Protein 5FB0 (pdb70)

Organism: Homo sapiens (NCBI:txid9606)

InterPro domains:
  IPR000770 SAND domain [PF01342] (599-675)
  IPR000770 SAND domain [PS50864] (595-676)
  IPR000770 SAND domain [SM00258] (603-676)
  IPR004865 HSR domain [PF03172] (51-147)
  IPR004865 HSR domain [PS51414] (33-149)
  IPR009071 High mobility group box domain [PF00505] (769-837)
  IPR009071 High mobility group box domain [PF09011] (698-752)
  IPR009071 High mobility group box domain [PS50118] (676-753)
  IPR009071 High mobility group box domain [PS50118] (769-837)
  IPR009071 High mobility group box domain [SM00398] (682-754)
  IPR009071 High mobility group box domain [SM00398] (768-838)
  IPR010919 SAND-like domain superfamily [G3DSA:3.10.390.10] (594-688)
  IPR010919 SAND-like domain superfamily [SSF63763] (596-684)
  IPR036910 High mobility group box domain superfamily [G3DSA:1.10.30.10] (694-755)
  IPR036910 High mobility group box domain superfamily [G3DSA:1.10.30.10] (756-851)
  IPR036910 High mobility group box domain superfamily [SSF47095] (698-755)
  IPR036910 High mobility group box domain superfamily [SSF47095] (752-838)
  IPR043563 Nuclear body protein Sp110/Sp140/Sp140L-like [PTHR46386] (42-872)

GO terms:
  GO:0005634 nucleus (C, IDA)
  GO:0016605 PML body (C, IDA)
  GO:0005737 cytoplasm (C, IDA)
  GO:0030870 Mre11 complex (C, IDA)
  GO:0045765 regulation of angiogenesis (P, IMP)
  GO:0010596 negative regulation of endothelial cell migration (P, IMP)
  GO:1902041 regulation of extrinsic apoptotic signaling pathway via death domain receptors (P, IMP)
  GO:1902044 regulation of Fas signaling pathway (P, IMP)
  GO:0046826 negative regulation of protein export from nucleus (P, IMP)
  GO:0000723 telomere maintenance (P, IMP)
  GO:0005515 protein binding (F, IPI)
  GO:0005654 nucleoplasm (C, TAS)
  GO:0034340 response to type I interferon (P, IDA)
  GO:0034341 response to type II interferon (P, IDA)
  GO:0000981 DNA-binding transcription factor activity, RNA polymerase II-specific (F, IDA)
  GO:0003714 transcription corepressor activity (F, IDA)
  GO:0045185 maintenance of protein location (P, IDA)
  GO:0030330 DNA damage response, signal transduction by p53 class mediator (P, IDA)
  GO:0000122 negative regulation of transcription by RNA polymerase II (P, IDA)
  GO:0060333 type II interferon-mediated signaling pathway (P, IC)

Solvent-accessible surface area: 20967 Å² total

B-factor: mean 59.03, std 22.71, range [15.63, 148.65]

Secondary structure (DSSP, 8-state):
--S-TTS-SS-TTT---EEEEE-SSSS-EEETTTSSSPP-TT-SS---HHHHHHHHHTT--B-HHHHHTSB--HHHHHHHHHHHHHHHTSGGGGGGTS------SS---HHHHHHHHHTT--SBHHHHHHHHHHHHHHHHHH---HHHHHHHHHHHHHHHHHHHHHTTB---/--S-TTS-SS-TTT---EEEEE-SSSS-EEETTTSSSPP-TT-SS---HHHHHHHHHHH---B-HHHHHHSB--HHHHHHHHHHHHHHHTSGGGGGGTS----SS---HHHHHHHHHTT--SBHHHHHHHHHHHHHHHHHH---HHHHHHHHHHHHHHHHHHHHHHTB--/---EE-TT-/---EE-TT-

CATH classification: 3.30.40.10 (+1 more: 1.20.920.10)

Nearest PDB structures (foldseek):
  5fb0-assembly1_A  TM=1.006E+00  e=6.518E-34  Homo sapiens
  5fb0-assembly2_C  TM=9.989E-01  e=4.529E-31  Homo sapiens
  5fb1-assembly1_A  TM=9.572E-01  e=2.195E-28  Homo sapiens
  5pwd-assembly2_B  TM=9.747E-01  e=1.412E-27  Homo sapiens
  5h1v-assembly2_B  TM=8.099E-01  e=4.331E-12  Homo sapiens

Foldseek 3Di:
DDPQPQADQAAQQPRHHDDWDAADPHRHTHDQVLAPPRDPNPDPRHHGLVVVLVVDVVPDQDAPVVQQPAFCDVVVLSLLSVLLSQLSNDPLLVQFADFDDDDDPDGAGSVVLSVCSNVPVGGGNNVSVVRVVVNLVVCVVPDDDDPVVVSSVVSVVSSVVSVCVSSNHDDD/DADDDDPVD/DDPQPQADQAAQQPRHHDDWDAADPHRHIHDQVLAPPRFPPPDPRGHGLVVVLVVCVVVDQADAPVVQQPAFCDPVLLSLLSVLLSQLSNDPLLVVQADFDPDPDEAGSVVLSVCSNVVVGGTNNVSVVRVVVNLVVCVVPDDDPPVVVSSVVSVVSSVVSVCVSSVHHD/DADDDDPVD

Sequence (360 aa):
SDPCPENSNICEVCNKWGRLFCCDTCPRSFHEHCHIPSVEANKNPWSCIFCRIKTIQERSGHQESEVLMRQMQPEEQLKCEFLLLKVYCDSKSSFFASEPYYGPQKPMWLNKVKTSLNEQMYTRVEGFVQDMRLIFHNHKEFYREDKFTRLGIQVQDIFEKNFRNIFAIQETARKQTARKSSDPCPENSNICEVCNKWGRLFCCDTCPRSFHEHCHIPSVEANKNPWSCIFCRIKTIQERSSGHQESEVLMRQMQPEEQLKCEFLLLKVYCDSKSSFFASEPGPQKPMWLNKVKTSLNEQMYTRVEGFVQDMRLIFHNHKEFYREDKFTRLGIQVQDIFEKNFRNIFAIQEARKQTARKS

Radius of gyration: 24.38 Å; Cα contacts (8 Å, |Δi|>4): 513; chains: 4; bounding box: 44×79×63 Å

Structure (mmCIF, N/CA/C/O backbone):
data_5FB0
#
_entry.id   5FB0
#
_cell.length_a   83.830
_cell.length_b   99.160
_cell.length_c   53.716
_cell.angle_alpha   90.000
_cell.angle_beta   93.170
_cell.angle_gamma   90.000
#
_symmetry.space_group_name_H-M   'C 1 2 1'
#
loop_
_entity.id
_entity.type
_entity.pdbx_description
1 polymer 'Nuclear autoantigen Sp-100'
2 polymer 'Peptide from Histone H3'
3 non-polymer 'ZINC ION'
4 water water
#
loop_
_atom_site.group_PDB
_atom_site.id
_atom_site.type_symbol
_atom_site.label_atom_id
_atom_site.label_alt_id
_atom_site.label_comp_id
_atom_site.label_asym_id
_atom_site.label_entity_id
_atom_site.label_seq_id
_atom_site.pdbx_PDB_ins_code
_atom_site.Cartn_x
_atom_site.Cartn_y
_atom_site.Cartn_z
_atom_site.occupancy
_atom_site.B_iso_or_equiv
_atom_site.auth_seq_id
_atom_site.auth_comp_id
_atom_site.auth_asym_id
_atom_site.auth_atom_id
_atom_site.pdbx_PDB_model_num
ATOM 1 N N . SER A 1 1 ? 25.366 -15.438 -17.689 1.00 65.50 695 SER A N 1
ATOM 2 C CA . SER A 1 1 ? 24.232 -14.541 -17.890 1.00 68.91 695 SER A CA 1
ATOM 3 C C . SER A 1 1 ? 23.727 -13.994 -16.560 1.00 65.46 695 SER A C 1
ATOM 4 O O . SER A 1 1 ? 23.927 -14.611 -15.516 1.00 69.98 695 SER A O 1
ATOM 7 N N . ASP A 1 2 ? 23.072 -12.833 -16.610 1.00 64.46 696 ASP A N 1
ATOM 8 C CA . ASP A 1 2 ? 22.559 -12.154 -15.424 1.00 62.47 696 ASP A CA 1
ATOM 9 C C . ASP A 1 2 ? 21.556 -13.046 -14.702 1.00 59.64 696 ASP A C 1
ATOM 10 O O . ASP A 1 2 ? 20.461 -13.294 -15.221 1.00 65.10 696 ASP A O 1
ATOM 15 N N . PRO A 1 3 ? 21.897 -13.552 -13.512 1.00 49.39 697 PRO A N 1
ATOM 16 C CA . PRO A 1 3 ? 20.926 -14.369 -12.764 1.00 52.19 697 PRO A CA 1
ATOM 17 C C . PRO A 1 3 ? 19.628 -13.638 -12.463 1.00 59.61 697 PRO A C 1
ATOM 18 O O . PRO A 1 3 ? 18.560 -14.263 -12.436 1.00 63.90 697 PRO A O 1
ATOM 22 N N . CYS A 1 4 ? 19.692 -12.333 -12.203 1.00 61.86 698 CYS A N 1
ATOM 23 C CA . CYS A 1 4 ? 18.534 -11.551 -11.771 1.00 61.40 698 CYS A CA 1
ATOM 24 C C . CYS A 1 4 ? 18.413 -10.311 -12.642 1.00 52.88 698 CYS A C 1
ATOM 25 O O . CYS A 1 4 ? 18.838 -9.217 -12.249 1.00 48.30 698 CYS A O 1
ATOM 28 N N . PRO A 1 5 ? 17.823 -10.440 -13.830 1.00 53.41 699 PRO A N 1
ATOM 29 C CA . PRO A 1 5 ? 17.827 -9.308 -14.768 1.00 50.28 699 PRO A CA 1
ATOM 30 C C . PRO A 1 5 ? 16.903 -8.176 -14.353 1.00 45.32 699 PRO A C 1
ATOM 31 O O . PRO A 1 5 ? 17.136 -7.033 -14.765 1.00 49.69 699 PRO A O 1
ATOM 35 N N . GLU A 1 6 ? 15.880 -8.448 -13.543 1.00 36.61 700 GLU A N 1
ATOM 36 C CA . GLU A 1 6 ? 14.974 -7.422 -13.046 1.00 35.81 700 GLU A CA 1
ATOM 37 C C . GLU A 1 6 ? 15.389 -6.868 -11.683 1.00 36.18 700 GLU A C 1
ATOM 38 O O . GLU A 1 6 ? 14.535 -6.367 -10.941 1.00 30.59 700 GLU A O 1
ATOM 44 N N . ASN A 1 7 ? 16.669 -6.965 -11.327 1.00 33.64 701 ASN A N 1
ATOM 45 C CA . ASN A 1 7 ? 17.156 -6.491 -10.040 1.00 27.91 701 ASN A CA 1
ATOM 46 C C . ASN A 1 7 ? 18.362 -5.582 -10.240 1.00 34.28 701 ASN A C 1
ATOM 47 O O . ASN A 1 7 ? 19.049 -5.636 -11.264 1.00 30.36 701 ASN A O 1
ATOM 52 N N . SER A 1 8 ? 18.613 -4.751 -9.231 1.00 35.23 702 SER A N 1
ATOM 53 C CA . SER A 1 8 ? 19.588 -3.675 -9.349 1.00 35.36 702 SER A CA 1
ATOM 54 C C . SER A 1 8 ? 21.000 -4.212 -9.557 1.00 35.20 702 SER A C 1
ATOM 55 O O . SER A 1 8 ? 21.357 -5.298 -9.091 1.00 35.87 702 SER A O 1
ATOM 58 N N . ASN A 1 9 ? 21.809 -3.425 -10.261 1.00 32.60 703 ASN A N 1
ATOM 59 C CA . ASN A 1 9 ? 23.228 -3.695 -10.439 1.00 33.37 703 ASN A CA 1
ATOM 60 C C . ASN A 1 9 ? 24.105 -3.048 -9.375 1.00 37.90 703 ASN A C 1
ATOM 61 O O . ASN A 1 9 ? 25.326 -3.230 -9.412 1.00 44.59 703 ASN A O 1
ATOM 66 N N . ILE A 1 10 ? 23.526 -2.289 -8.439 1.00 38.59 704 ILE A N 1
ATOM 67 C CA . ILE A 1 10 ? 24.277 -1.677 -7.349 1.00 38.20 704 ILE A CA 1
ATOM 68 C C . ILE A 1 10 ? 23.476 -1.817 -6.063 1.00 35.18 704 ILE A C 1
ATOM 69 O O . ILE A 1 10 ? 22.253 -1.976 -6.077 1.00 36.82 704 ILE A O 1
ATOM 74 N N . CYS A 1 11 ? 24.186 -1.755 -4.939 1.00 33.18 705 CYS A N 1
ATOM 75 C CA . CYS A 1 11 ? 23.553 -1.898 -3.636 1.00 27.36 705 CYS A CA 1
ATOM 76 C C . CYS A 1 11 ? 22.638 -0.713 -3.340 1.00 29.31 705 CYS A C 1
ATOM 77 O O . CYS A 1 11 ? 22.904 0.426 -3.735 1.00 28.03 705 CYS A O 1
ATOM 80 N N . GLU A 1 12 ? 21.579 -0.983 -2.574 1.00 27.00 706 GLU A N 1
ATOM 81 C CA . GLU A 1 12 ? 20.661 0.070 -2.154 1.00 30.14 706 GLU A CA 1
ATOM 82 C C . GLU A 1 12 ? 21.238 0.959 -1.065 1.00 36.91 706 GLU A C 1
ATOM 83 O O . GLU A 1 12 ? 20.761 2.084 -0.887 1.00 45.25 706 GLU A O 1
ATOM 89 N N . VAL A 1 13 ? 22.246 0.488 -0.335 1.00 35.14 707 VAL A N 1
ATOM 90 C CA . VAL A 1 13 ? 22.772 1.234 0.801 1.00 39.93 707 VAL A CA 1
ATOM 91 C C . VAL A 1 13 ? 23.940 2.109 0.362 1.00 40.18 707 VAL A C 1
ATOM 92 O O . VAL A 1 13 ? 23.845 3.342 0.383 1.00 47.32 707 VAL A O 1
ATOM 96 N N . CYS A 1 14 ? 25.043 1.481 -0.049 1.00 33.00 708 CYS A N 1
ATOM 97 C CA . CYS A 1 14 ? 26.262 2.205 -0.394 1.00 36.22 708 CYS A CA 1
ATOM 98 C C . CYS A 1 14 ? 26.337 2.635 -1.855 1.00 37.28 708 CYS A C 1
ATOM 99 O O . CYS A 1 14 ? 27.262 3.373 -2.213 1.00 41.25 708 CYS A O 1
ATOM 102 N N . ASN A 1 15 ? 25.396 2.201 -2.697 1.00 36.72 709 ASN A N 1
ATOM 103 C CA . ASN A 1 15 ? 25.378 2.541 -4.125 1.00 43.32 709 ASN A CA 1
ATOM 104 C C . ASN A 1 15 ? 26.681 2.142 -4.826 1.00 42.27 709 ASN A C 1
ATOM 105 O O . ASN A 1 15 ? 27.313 2.939 -5.523 1.00 35.86 709 ASN A O 1
ATOM 110 N N . LYS A 1 16 ? 27.057 0.873 -4.673 1.00 46.74 710 LYS A N 1
ATOM 111 C CA . LYS A 1 16 ? 28.261 0.337 -5.293 1.00 42.04 710 LYS A CA 1
ATOM 112 C C . LYS A 1 16 ? 27.968 -1.041 -5.868 1.00 35.27 710 LYS A C 1
ATOM 113 O O . LYS A 1 16 ? 26.983 -1.693 -5.515 1.00 30.73 710 LYS A O 1
ATOM 119 N N . TRP A 1 17 ? 28.837 -1.466 -6.780 1.00 40.49 711 TRP A N 1
ATOM 120 C CA . TRP A 1 17 ? 28.729 -2.760 -7.439 1.00 47.20 711 TRP A CA 1
ATOM 121 C C . TRP A 1 17 ? 29.281 -3.862 -6.534 1.00 49.51 711 TRP A C 1
ATOM 122 O O . TRP A 1 17 ? 29.613 -3.642 -5.366 1.00 59.41 711 TRP A O 1
ATOM 133 N N . GLY A 1 18 ? 29.387 -5.078 -7.070 1.00 48.57 712 GLY A N 1
ATOM 134 C CA . GLY A 1 18 ? 30.035 -6.179 -6.392 1.00 46.22 712 GLY A CA 1
ATOM 135 C C . GLY A 1 18 ? 29.130 -7.391 -6.339 1.00 39.59 712 GLY A C 1
ATOM 136 O O . GLY A 1 18 ? 28.213 -7.543 -7.152 1.00 41.94 712 GLY A O 1
ATOM 137 N N . ARG A 1 19 ? 29.393 -8.267 -5.372 1.00 34.34 713 ARG A N 1
ATOM 138 C CA . ARG A 1 19 ? 28.548 -9.440 -5.163 1.00 37.26 713 ARG A CA 1
ATOM 139 C C . ARG A 1 19 ? 27.246 -9.019 -4.498 1.00 37.13 713 ARG A C 1
ATOM 140 O O . ARG A 1 19 ? 27.223 -8.688 -3.308 1.00 41.42 713 ARG A O 1
ATOM 148 N N . LEU A 1 20 ? 26.159 -9.032 -5.261 1.00 38.89 714 LEU A N 1
ATOM 149 C CA . LEU A 1 20 ? 24.884 -8.493 -4.817 1.00 36.19 714 LEU A CA 1
ATOM 150 C C . LEU A 1 20 ? 23.880 -9.611 -4.574 1.00 32.95 714 LEU A C 1
ATOM 151 O O . LEU A 1 20 ? 23.877 -10.624 -5.276 1.00 33.34 714 LEU A O 1
ATOM 156 N N . PHE A 1 21 ? 23.054 -9.423 -3.556 1.00 31.88 715 PHE A N 1
ATOM 157 C CA . PHE A 1 21 ? 21.941 -10.300 -3.241 1.00 36.27 715 PHE A CA 1
ATOM 158 C C . PHE A 1 21 ? 20.665 -9.624 -3.717 1.00 42.09 715 PHE A C 1
ATOM 159 O O . PHE A 1 21 ? 20.468 -8.426 -3.490 1.00 49.66 715 PHE A O 1
ATOM 167 N N . CYS A 1 22 ? 19.801 -10.386 -4.377 1.00 38.69 716 CYS A N 1
ATOM 168 C CA . CYS A 1 22 ? 18.659 -9.823 -5.079 1.00 37.10 716 CYS A CA 1
ATOM 169 C C . CYS A 1 22 ? 17.369 -10.230 -4.388 1.00 39.94 716 CYS A C 1
ATOM 170 O O . CYS A 1 22 ? 17.167 -11.409 -4.084 1.00 48.25 716 CYS A O 1
ATOM 173 N N . CYS A 1 23 ? 16.495 -9.258 -4.166 1.00 39.88 717 CYS A N 1
ATOM 174 C CA . CYS A 1 23 ? 15.217 -9.530 -3.538 1.00 42.54 717 CYS A CA 1
ATOM 175 C C . CYS A 1 23 ? 14.278 -10.181 -4.543 1.00 46.92 717 CYS A C 1
ATOM 176 O O . CYS A 1 23 ? 14.413 -10.008 -5.757 1.00 46.52 717 CYS A O 1
ATOM 179 N N . ASP A 1 24 ? 13.312 -10.934 -4.024 1.00 49.35 718 ASP A N 1
ATOM 180 C CA . ASP A 1 24 ? 12.439 -11.762 -4.844 1.00 44.86 718 ASP A CA 1
ATOM 181 C C . ASP A 1 24 ? 11.022 -11.213 -4.880 1.00 44.60 718 ASP A C 1
ATOM 182 O O . ASP A 1 24 ? 10.129 -11.846 -5.453 1.00 52.70 718 ASP A O 1
ATOM 187 N N . THR A 1 25 ? 10.806 -10.039 -4.285 1.00 41.77 719 THR A N 1
ATOM 188 C CA . THR A 1 25 ? 9.537 -9.331 -4.344 1.00 42.94 719 THR A CA 1
ATOM 189 C C . THR A 1 25 ? 9.682 -7.879 -4.780 1.00 40.67 719 THR A C 1
ATOM 190 O O . THR A 1 25 ? 8.662 -7.213 -4.988 1.00 46.42 719 THR A O 1
ATOM 194 N N . CYS A 1 26 ? 10.902 -7.373 -4.922 1.00 30.12 720 CYS A N 1
ATOM 195 C CA . CYS A 1 26 ? 11.162 -6.013 -5.367 1.00 30.61 720 CYS A CA 1
ATOM 196 C C . CYS A 1 26 ? 12.520 -6.004 -6.050 1.00 27.80 720 CYS A C 1
ATOM 197 O O . CYS A 1 26 ? 13.311 -6.937 -5.872 1.00 24.27 720 CYS A O 1
ATOM 200 N N . PRO A 1 27 ? 12.825 -4.970 -6.841 1.00 36.86 721 PRO A N 1
ATOM 201 C CA . PRO A 1 27 ? 14.045 -5.025 -7.661 1.00 40.58 721 PRO A CA 1
ATOM 202 C C . PRO A 1 27 ? 15.297 -4.522 -6.956 1.00 41.75 721 PRO A C 1
ATOM 203 O O . PRO A 1 27 ? 16.262 -4.135 -7.623 1.00 40.62 721 PRO A O 1
ATOM 207 N N . ARG A 1 28 ? 15.322 -4.545 -5.627 1.00 39.29 722 ARG A N 1
ATOM 208 C CA . ARG A 1 28 ? 16.488 -4.040 -4.919 1.00 40.39 722 ARG A CA 1
ATOM 209 C C . ARG A 1 28 ? 17.569 -5.113 -4.795 1.00 42.35 722 ARG A C 1
ATOM 210 O O . ARG A 1 28 ? 17.310 -6.316 -4.892 1.00 46.10 722 ARG A O 1
ATOM 218 N N . SER A 1 29 ? 18.801 -4.651 -4.574 1.00 42.00 723 SER A N 1
ATOM 219 C CA . SER A 1 29 ? 19.968 -5.508 -4.417 1.00 41.15 723 SER A CA 1
ATOM 220 C C . SER A 1 29 ? 20.833 -4.965 -3.290 1.00 43.20 723 SER A C 1
ATOM 221 O O . SER A 1 29 ? 20.986 -3.749 -3.151 1.00 45.42 723 SER A O 1
ATOM 224 N N . PHE A 1 30 ? 21.389 -5.868 -2.483 1.00 45.74 724 PHE A N 1
ATOM 225 C CA . PHE A 1 30 ? 22.139 -5.490 -1.293 1.00 40.43 724 PHE A CA 1
ATOM 226 C C . PHE A 1 30 ? 23.410 -6.320 -1.200 1.00 44.65 724 PHE A C 1
ATOM 227 O O . PHE A 1 30 ? 23.378 -7.529 -1.436 1.00 49.13 724 PHE A O 1
ATOM 235 N N . HIS A 1 31 ? 24.518 -5.687 -0.816 1.00 45.06 725 HIS A N 1
ATOM 236 C CA . HIS A 1 31 ? 25.675 -6.466 -0.397 1.00 45.47 725 HIS A CA 1
ATOM 237 C C . HIS A 1 31 ? 25.304 -7.378 0.771 1.00 52.21 725 HIS A C 1
ATOM 238 O O . HIS A 1 31 ? 24.321 -7.154 1.485 1.00 50.35 725 HIS A O 1
ATOM 245 N N . GLU A 1 32 ? 26.115 -8.424 0.958 1.00 55.20 726 GLU A N 1
ATOM 246 C CA . GLU A 1 32 ? 25.808 -9.437 1.965 1.00 58.65 726 GLU A CA 1
ATOM 247 C C . GLU A 1 32 ? 25.698 -8.828 3.358 1.00 65.04 726 GLU A C 1
ATOM 248 O O . GLU A 1 32 ? 24.855 -9.246 4.160 1.00 69.81 726 GLU A O 1
ATOM 254 N N . HIS A 1 33 ? 26.525 -7.826 3.659 1.00 62.04 727 HIS A N 1
ATOM 255 C CA . HIS A 1 33 ? 26.538 -7.208 4.976 1.00 57.48 727 HIS A CA 1
ATOM 256 C C . HIS A 1 33 ? 25.976 -5.792 4.997 1.00 55.78 727 HIS A C 1
ATOM 257 O O . HIS A 1 33 ? 25.803 -5.233 6.085 1.00 54.39 727 HIS A O 1
ATOM 264 N N . CYS A 1 34 ? 25.693 -5.194 3.837 1.00 56.83 728 CYS A N 1
ATOM 265 C CA . CYS A 1 34 ? 25.053 -3.885 3.822 1.00 44.79 728 CYS A CA 1
ATOM 266 C C . CYS A 1 34 ? 23.573 -3.978 4.155 1.00 48.43 728 CYS A C 1
ATOM 267 O O . CYS A 1 34 ? 22.992 -3.000 4.639 1.00 51.14 728 CYS A O 1
ATOM 270 N N . HIS A 1 35 ? 22.959 -5.129 3.909 1.00 45.71 729 HIS A N 1
ATOM 271 C CA . HIS A 1 35 ? 21.585 -5.367 4.312 1.00 40.69 729 HIS A CA 1
ATOM 272 C C . HIS A 1 35 ? 21.522 -5.667 5.805 1.00 43.00 729 HIS A C 1
ATOM 273 O O . HIS A 1 35 ? 22.451 -6.233 6.387 1.00 44.79 729 HIS A O 1
ATOM 280 N N . ILE A 1 36 ? 20.422 -5.256 6.431 1.00 44.61 730 ILE A N 1
ATOM 281 C CA . ILE A 1 36 ? 20.195 -5.537 7.847 1.00 44.80 730 ILE A CA 1
ATOM 282 C C . ILE A 1 36 ? 18.780 -6.081 8.049 1.00 48.41 730 ILE A C 1
ATOM 283 O O . ILE A 1 36 ? 17.803 -5.417 7.701 1.00 50.46 730 ILE A O 1
ATOM 288 N N . PRO A 1 37 ? 18.658 -7.296 8.618 1.00 49.17 731 PRO A N 1
ATOM 289 C CA . PRO A 1 37 ? 19.728 -8.218 9.026 1.00 48.64 731 PRO A CA 1
ATOM 290 C C . PRO A 1 37 ? 20.545 -8.737 7.849 1.00 48.62 731 PRO A C 1
ATOM 291 O O . PRO A 1 37 ? 20.090 -8.620 6.713 1.00 53.50 731 PRO A O 1
ATOM 295 N N . SER A 1 38 ? 21.725 -9.296 8.120 1.00 48.85 732 SER A N 1
ATOM 296 C CA . SER A 1 38 ? 22.541 -9.871 7.059 1.00 52.27 732 SER A CA 1
ATOM 297 C C . SER A 1 38 ? 21.745 -10.913 6.284 1.00 52.09 732 SER A C 1
ATOM 298 O O . SER A 1 38 ? 20.984 -11.694 6.860 1.00 53.56 732 SER A O 1
ATOM 301 N N . VAL A 1 39 ? 21.903 -10.891 4.960 1.00 50.52 733 VAL A N 1
ATOM 302 C CA . VAL A 1 39 ? 21.061 -11.709 4.095 1.00 54.98 733 VAL A CA 1
ATOM 303 C C . VAL A 1 39 ? 21.222 -13.184 4.431 1.00 60.24 733 VAL A C 1
ATOM 304 O O . VAL A 1 39 ? 22.340 -13.712 4.508 1.00 60.74 733 VAL A O 1
ATOM 308 N N . GLU A 1 40 ? 20.092 -13.854 4.631 1.00 62.96 734 GLU A N 1
ATOM 309 C CA . GLU A 1 40 ? 20.005 -15.306 4.757 1.00 65.34 734 GLU A CA 1
ATOM 310 C C . GLU A 1 40 ? 20.178 -15.906 3.365 1.00 61.38 734 GLU A C 1
ATOM 311 O O . GLU A 1 40 ? 19.221 -16.093 2.610 1.00 60.99 734 GLU A O 1
ATOM 317 N N . ALA A 1 41 ? 21.431 -16.231 3.031 1.00 55.27 735 ALA A N 1
ATOM 318 C CA . ALA A 1 41 ? 21.786 -16.552 1.651 1.00 53.88 735 ALA A CA 1
ATOM 319 C C . ALA A 1 41 ? 21.043 -17.758 1.094 1.00 60.79 735 ALA A C 1
ATOM 320 O O . ALA A 1 41 ? 21.043 -17.941 -0.127 1.00 65.25 735 ALA A O 1
ATOM 322 N N . ASN A 1 42 ? 20.394 -18.568 1.933 1.00 61.55 736 ASN A N 1
ATOM 323 C CA . ASN A 1 42 ? 19.790 -19.818 1.482 1.00 71.59 736 ASN A CA 1
ATOM 324 C C . ASN A 1 42 ? 18.279 -19.834 1.693 1.00 73.86 736 ASN A C 1
ATOM 325 O O . ASN A 1 42 ? 17.683 -20.897 1.882 1.00 73.43 736 ASN A O 1
ATOM 330 N N . LYS A 1 43 ? 17.647 -18.665 1.659 1.00 74.68 737 LYS A N 1
ATOM 331 C CA . LYS A 1 43 ? 16.214 -18.534 1.886 1.00 76.71 737 LYS A CA 1
ATOM 332 C C . LYS A 1 43 ? 15.526 -18.210 0.564 1.00 75.66 737 LYS A C 1
ATOM 333 O O . LYS A 1 43 ? 15.876 -17.226 -0.097 1.00 74.23 737 LYS A O 1
ATOM 339 N N . ASN A 1 44 ? 14.563 -19.043 0.178 1.00 76.91 738 ASN A N 1
ATOM 340 C CA . ASN A 1 44 ? 13.849 -18.867 -1.084 1.00 75.08 738 ASN A CA 1
ATOM 341 C C . ASN A 1 44 ? 12.338 -18.994 -0.891 1.00 70.95 738 ASN A C 1
ATOM 342 O O . ASN A 1 44 ? 11.854 -20.033 -0.442 1.00 68.62 738 ASN A O 1
ATOM 347 N N . PRO A 1 45 ? 11.585 -17.934 -1.227 1.00 73.56 739 PRO A N 1
ATOM 348 C CA . PRO A 1 45 ? 12.075 -16.684 -1.819 1.00 73.31 739 PRO A CA 1
ATOM 349 C C . PRO A 1 45 ? 12.478 -15.671 -0.750 1.00 68.53 739 PRO A C 1
ATOM 350 O O . PRO A 1 45 ? 11.801 -15.568 0.272 1.00 70.35 739 PRO A O 1
ATOM 354 N N . TRP A 1 46 ? 13.575 -14.950 -0.972 1.00 59.74 740 TRP A N 1
ATOM 355 C CA . TRP A 1 46 ? 14.073 -13.999 0.011 1.00 54.09 740 TRP A CA 1
ATOM 356 C C . TRP A 1 46 ? 13.501 -12.614 -0.261 1.00 48.54 740 TRP A C 1
ATOM 357 O O . TRP A 1 46 ? 13.609 -12.097 -1.378 1.00 49.40 740 TRP A O 1
ATOM 368 N N . SER A 1 47 ? 12.901 -12.017 0.763 1.00 40.51 741 SER A N 1
ATOM 369 C CA . SER A 1 47 ? 12.369 -10.667 0.687 1.00 43.78 741 SER A CA 1
ATOM 370 C C . SER A 1 47 ? 13.245 -9.736 1.514 1.00 45.03 741 SER A C 1
ATOM 371 O O . SER A 1 47 ? 13.690 -10.095 2.610 1.00 50.20 741 SER A O 1
ATOM 374 N N . CYS A 1 48 ? 13.482 -8.537 0.987 1.00 39.65 742 CYS A N 1
ATOM 375 C CA . CYS A 1 48 ? 14.374 -7.580 1.620 1.00 31.45 742 CYS A CA 1
ATOM 376 C C . CYS A 1 48 ? 13.666 -6.872 2.773 1.00 30.95 742 CYS A C 1
ATOM 377 O O . CYS A 1 48 ? 12.479 -7.084 3.039 1.00 32.90 742 CYS A O 1
ATOM 380 N N . ILE A 1 49 ? 14.404 -5.990 3.452 1.00 36.57 743 ILE A N 1
ATOM 381 C CA . ILE A 1 49 ? 13.873 -5.325 4.636 1.00 42.92 743 ILE A CA 1
ATOM 382 C C . ILE A 1 49 ? 12.758 -4.353 4.279 1.00 46.80 743 ILE A C 1
ATOM 383 O O . ILE A 1 49 ? 11.864 -4.109 5.099 1.00 52.40 743 ILE A O 1
ATOM 388 N N . PHE A 1 50 ? 12.736 -3.849 3.044 1.00 46.23 744 PHE A N 1
ATOM 389 C CA . PHE A 1 50 ? 11.714 -2.880 2.667 1.00 46.14 744 PHE A CA 1
ATOM 390 C C . PHE A 1 50 ? 10.372 -3.569 2.450 1.00 52.18 744 PHE A C 1
ATOM 391 O O . PHE A 1 50 ? 9.321 -3.038 2.838 1.00 54.27 744 PHE A O 1
ATOM 399 N N . CYS A 1 51 ? 10.399 -4.774 1.874 1.00 49.36 745 CYS A N 1
ATOM 400 C CA . CYS A 1 51 ? 9.169 -5.533 1.679 1.00 47.06 745 CYS A CA 1
ATOM 401 C C . CYS A 1 51 ? 8.636 -6.068 3.003 1.00 52.77 745 CYS A C 1
ATOM 402 O O . CYS A 1 51 ? 7.421 -6.056 3.238 1.00 58.25 745 CYS A O 1
ATOM 405 N N . ARG A 1 52 ? 9.526 -6.536 3.884 1.00 51.80 746 ARG A N 1
ATOM 406 C CA . ARG A 1 52 ? 9.078 -7.021 5.186 1.00 56.96 746 ARG A CA 1
ATOM 407 C C . ARG A 1 52 ? 8.507 -5.886 6.026 1.00 63.92 746 ARG A C 1
ATOM 408 O O . ARG A 1 52 ? 7.509 -6.069 6.739 1.00 68.43 746 ARG A O 1
ATOM 416 N N . ILE A 1 53 ? 9.099 -4.693 5.919 1.00 69.36 747 ILE A N 1
ATOM 417 C CA . ILE A 1 53 ? 8.536 -3.534 6.602 1.00 72.18 747 ILE A CA 1
ATOM 418 C C . ILE A 1 53 ? 7.171 -3.186 6.025 1.00 76.06 747 ILE A C 1
ATOM 419 O O . ILE A 1 53 ? 6.252 -2.829 6.766 1.00 77.28 747 ILE A O 1
ATOM 424 N N . LYS A 1 54 ? 7.020 -3.247 4.699 1.00 78.17 748 LYS A N 1
ATOM 425 C CA . LYS A 1 54 ? 5.712 -2.959 4.111 1.00 80.21 748 LYS A CA 1
ATOM 426 C C . LYS A 1 54 ? 4.653 -3.943 4.609 1.00 76.06 748 LYS A C 1
ATOM 427 O O . LYS A 1 54 ? 3.556 -3.536 5.033 1.00 72.22 748 LYS A O 1
ATOM 433 N N . THR A 1 55 ? 4.998 -5.237 4.631 1.00 75.84 749 THR A N 1
ATOM 434 C CA . THR A 1 55 ? 4.089 -6.263 5.136 1.00 80.00 749 THR A CA 1
ATOM 435 C C . THR A 1 55 ? 3.679 -5.979 6.574 1.00 85.67 749 THR A C 1
ATOM 436 O O . THR A 1 55 ? 2.498 -6.078 6.926 1.00 86.72 749 THR A O 1
ATOM 440 N N . ILE A 1 56 ? 4.647 -5.642 7.428 1.00 87.62 750 ILE A N 1
ATOM 441 C CA . ILE A 1 56 ? 4.327 -5.359 8.824 1.00 88.07 750 ILE A CA 1
ATOM 442 C C . ILE A 1 56 ? 3.462 -4.108 8.933 1.00 93.33 750 ILE A C 1
ATOM 443 O O . ILE A 1 56 ? 2.425 -4.102 9.606 1.00 90.88 750 ILE A O 1
ATOM 448 N N . GLN A 1 57 ? 3.879 -3.035 8.257 1.00 107.57 751 GLN A N 1
ATOM 449 C CA . GLN A 1 57 ? 3.238 -1.732 8.393 1.00 117.17 751 GLN A CA 1
ATOM 450 C C . GLN A 1 57 ? 1.765 -1.785 8.021 1.00 125.91 751 GLN A C 1
ATOM 451 O O . GLN A 1 57 ? 0.904 -1.336 8.788 1.00 128.33 751 GLN A O 1
ATOM 457 N N . GLU A 1 58 ? 1.448 -2.327 6.845 1.00 129.69 752 GLU A N 1
ATOM 458 C CA . GLU A 1 58 ? 0.046 -2.332 6.441 1.00 130.17 752 GLU A CA 1
ATOM 459 C C . GLU A 1 58 ? -0.786 -3.398 7.149 1.00 129.02 752 GLU A C 1
ATOM 460 O O . GLU A 1 58 ? -1.966 -3.557 6.818 1.00 131.38 752 GLU A O 1
ATOM 466 N N . ARG A 1 59 ? -0.216 -4.099 8.129 1.00 121.60 753 ARG A N 1
ATOM 467 C CA . ARG A 1 59 ? -0.954 -5.082 8.913 1.00 114.09 753 ARG A CA 1
ATOM 468 C C . ARG A 1 59 ? -0.531 -5.030 10.378 1.00 108.02 753 ARG A C 1
ATOM 469 O O . ARG A 1 59 ? -0.354 -6.066 11.028 1.00 102.93 753 ARG A O 1
ATOM 477 N N . SER A 1 60 ? -0.365 -3.823 10.915 1.00 105.65 754 SER A N 1
ATOM 478 C CA . SER A 1 60 ? -0.075 -3.643 12.338 1.00 99.50 754 SER A CA 1
ATOM 479 C C . SER A 1 60 ? -0.498 -2.253 12.805 1.00 99.36 754 SER A C 1
ATOM 480 O O . SER A 1 60 ? -1.229 -1.548 12.108 1.00 98.42 754 SER A O 1
ATOM 483 N N . GLY A 1 66 ? -1.192 7.707 16.859 1.00 79.25 760 GLY A N 1
ATOM 484 C CA . GLY A 1 66 ? -0.002 8.255 17.476 1.00 82.92 760 GLY A CA 1
ATOM 485 C C . GLY A 1 66 ? 0.375 7.591 18.785 1.00 88.94 760 GLY A C 1
ATOM 486 O O . GLY A 1 66 ? -0.477 7.328 19.636 1.00 91.23 760 GLY A O 1
ATOM 487 N N . HIS A 1 67 ? 1.666 7.331 18.952 1.00 89.53 761 HIS A N 1
ATOM 488 C CA . HIS A 1 67 ? 2.195 6.659 20.127 1.00 87.60 761 HIS A CA 1
ATOM 489 C C . HIS A 1 67 ? 3.024 7.658 20.925 1.00 88.09 761 HIS A C 1
ATOM 490 O O . HIS A 1 67 ? 3.341 8.755 20.454 1.00 90.36 761 HIS A O 1
ATOM 497 N N . GLN A 1 68 ? 3.386 7.272 22.143 1.00 79.91 762 GLN A N 1
ATOM 498 C CA . GLN A 1 68 ? 4.268 8.080 22.973 1.00 69.82 762 GLN A CA 1
ATOM 499 C C . GLN A 1 68 ? 5.665 7.470 22.967 1.00 60.05 762 GLN A C 1
ATOM 500 O O . GLN A 1 68 ? 5.817 6.245 22.994 1.00 61.60 762 GLN A O 1
ATOM 506 N N . GLU A 1 69 ? 6.685 8.334 22.932 1.00 52.84 763 GLU A N 1
ATOM 507 C CA . GLU A 1 69 ? 8.065 7.855 22.873 1.00 55.13 763 GLU A CA 1
ATOM 508 C C . GLU A 1 69 ? 8.413 6.957 24.059 1.00 59.98 763 GLU A C 1
ATOM 509 O O . GLU A 1 69 ? 9.150 5.976 23.900 1.00 59.57 763 GLU A O 1
ATOM 515 N N . SER A 1 70 ? 7.912 7.283 25.255 1.00 63.79 764 SER A N 1
ATOM 516 C CA . SER A 1 70 ? 8.171 6.448 26.428 1.00 64.11 764 SER A CA 1
ATOM 517 C C . SER A 1 70 ? 7.682 5.021 26.207 1.00 68.50 764 SER A C 1
ATOM 518 O O . SER A 1 70 ? 8.400 4.052 26.486 1.00 68.80 764 SER A O 1
ATOM 521 N N . GLU A 1 71 ? 6.457 4.876 25.701 1.00 72.07 765 GLU A N 1
ATOM 522 C CA . GLU A 1 71 ? 5.891 3.548 25.499 1.00 72.27 765 GLU A CA 1
ATOM 523 C C . GLU A 1 71 ? 6.658 2.783 24.428 1.00 73.65 765 GLU A C 1
ATOM 524 O O . GLU A 1 71 ? 6.908 1.581 24.576 1.00 77.07 765 GLU A O 1
ATOM 530 N N . VAL A 1 72 ? 7.024 3.461 23.337 1.00 68.73 766 VAL A N 1
ATOM 531 C CA . VAL A 1 72 ? 7.815 2.824 22.285 1.00 62.37 766 VAL A CA 1
ATOM 532 C C . VAL A 1 72 ? 9.138 2.314 22.845 1.00 60.64 766 VAL A C 1
ATOM 533 O O . VAL A 1 72 ? 9.524 1.160 22.624 1.00 57.58 766 VAL A O 1
ATOM 537 N N . LEU A 1 73 ? 9.867 3.182 23.551 1.00 60.08 767 LEU A N 1
ATOM 538 C CA . LEU A 1 73 ? 11.152 2.789 24.120 1.00 59.89 767 LEU A CA 1
ATOM 539 C C . LEU A 1 73 ? 11.006 1.655 25.128 1.00 66.42 767 LEU A C 1
ATOM 540 O O . LEU A 1 73 ? 11.916 0.830 25.267 1.00 71.22 767 LEU A O 1
ATOM 545 N N . MET A 1 74 ? 9.881 1.601 25.845 1.00 67.51 768 MET A N 1
ATOM 546 C CA . MET A 1 74 ? 9.652 0.541 26.821 1.00 72.70 768 MET A CA 1
ATOM 547 C C . MET A 1 74 ? 9.444 -0.835 26.193 1.00 73.99 768 MET A C 1
ATOM 548 O O . MET A 1 74 ? 9.470 -1.832 26.924 1.00 77.41 768 MET A O 1
ATOM 553 N N . ARG A 1 75 ? 9.242 -0.921 24.879 1.00 69.61 769 ARG A N 1
ATOM 554 C CA . ARG A 1 75 ? 8.885 -2.191 24.258 1.00 63.25 769 ARG A CA 1
ATOM 555 C C . ARG A 1 75 ? 10.066 -3.151 24.218 1.00 62.86 769 ARG A C 1
ATOM 556 O O . ARG A 1 75 ? 11.202 -2.758 23.945 1.00 64.18 769 ARG A O 1
ATOM 564 N N . GLN A 1 76 ? 9.781 -4.424 24.476 1.00 62.64 770 GLN A N 1
ATOM 565 C CA . GLN A 1 76 ? 10.787 -5.465 24.347 1.00 63.52 770 GLN A CA 1
ATOM 566 C C . GLN A 1 76 ? 11.073 -5.736 22.872 1.00 65.00 770 GLN A C 1
ATOM 567 O O . GLN A 1 76 ? 10.206 -5.582 22.007 1.00 61.34 770 GLN A O 1
ATOM 573 N N . MET A 1 77 ? 12.310 -6.142 22.587 1.00 64.43 771 MET A N 1
ATOM 574 C CA . MET A 1 77 ? 12.745 -6.364 21.214 1.00 60.45 771 MET A CA 1
ATOM 575 C C . MET A 1 77 ? 12.125 -7.616 20.607 1.00 64.20 771 MET A C 1
ATOM 576 O O . MET A 1 77 ? 12.832 -8.581 20.294 1.00 65.37 771 MET A O 1
ATOM 581 N N . GLN A 1 78 ? 10.806 -7.611 20.445 1.00 71.58 772 GLN A N 1
ATOM 582 C CA . GLN A 1 78 ? 10.118 -8.687 19.757 1.00 76.59 772 GLN A CA 1
ATOM 583 C C . GLN A 1 78 ? 10.336 -8.551 18.251 1.00 73.88 772 GLN A C 1
ATOM 584 O O . GLN A 1 78 ? 10.707 -7.476 17.771 1.00 72.26 772 GLN A O 1
ATOM 590 N N . PRO A 1 79 ? 10.133 -9.636 17.483 1.00 72.63 773 PRO A N 1
ATOM 591 C CA . PRO A 1 79 ? 10.533 -9.622 16.060 1.00 73.34 773 PRO A CA 1
ATOM 592 C C . PRO A 1 79 ? 10.105 -8.387 15.279 1.00 67.93 773 PRO A C 1
ATOM 593 O O . PRO A 1 79 ? 10.868 -7.909 14.428 1.00 68.74 773 PRO A O 1
ATOM 597 N N . GLU A 1 80 ? 8.919 -7.843 15.554 1.00 63.21 774 GLU A N 1
ATOM 598 C CA . GLU A 1 80 ? 8.514 -6.602 14.904 1.00 63.95 774 GLU A CA 1
ATOM 599 C C . GLU A 1 80 ? 9.463 -5.464 15.264 1.00 68.63 774 GLU A C 1
ATOM 600 O O . GLU A 1 80 ? 10.102 -4.874 14.387 1.00 74.75 774 GLU A O 1
ATOM 606 N N . GLU A 1 81 ? 9.551 -5.129 16.556 1.00 60.45 775 GLU A N 1
ATOM 607 C CA . GLU A 1 81 ? 10.470 -4.085 17.008 1.00 55.34 775 GLU A CA 1
ATOM 608 C C . GLU A 1 81 ? 11.903 -4.345 16.554 1.00 49.19 775 GLU A C 1
ATOM 609 O O . GLU A 1 81 ? 12.620 -3.412 16.168 1.00 45.71 775 GLU A O 1
ATOM 615 N N . GLN A 1 82 ? 12.332 -5.608 16.577 1.00 48.88 776 GLN A N 1
ATOM 616 C CA . GLN A 1 82 ? 13.670 -5.939 16.100 1.00 51.11 776 GLN A CA 1
ATOM 617 C C . GLN A 1 82 ? 13.836 -5.531 14.644 1.00 54.51 776 GLN A C 1
ATOM 618 O O . GLN A 1 82 ? 14.833 -4.893 14.273 1.00 56.92 776 GLN A O 1
ATOM 624 N N . LEU A 1 83 ? 12.830 -5.825 13.820 1.00 55.61 777 LEU A N 1
ATOM 625 C CA . LEU A 1 83 ? 12.938 -5.530 12.400 1.00 58.50 777 LEU A CA 1
ATOM 626 C C . LEU A 1 83 ? 12.818 -4.037 12.129 1.00 54.13 777 LEU A C 1
ATOM 627 O O . LEU A 1 83 ? 13.475 -3.520 11.216 1.00 56.92 777 LEU A O 1
ATOM 632 N N . LYS A 1 84 ? 12.015 -3.327 12.924 1.00 47.12 778 LYS A N 1
ATOM 633 C CA . LYS A 1 84 ? 11.917 -1.879 12.777 1.00 48.42 778 LYS A CA 1
ATOM 634 C C . LYS A 1 84 ? 13.241 -1.203 13.107 1.00 49.26 778 LYS A C 1
ATOM 635 O O . LYS A 1 84 ? 13.700 -0.328 12.366 1.00 49.34 778 LYS A O 1
ATOM 641 N N . CYS A 1 85 ? 13.855 -1.571 14.235 1.00 44.01 779 CYS A N 1
ATOM 642 C CA . CYS A 1 85 ? 15.159 -1.008 14.579 1.00 46.51 779 CYS A CA 1
ATOM 643 C C . CYS A 1 85 ? 16.203 -1.326 13.513 1.00 47.50 779 CYS A C 1
ATOM 644 O O . CYS A 1 85 ? 16.976 -0.448 13.109 1.00 48.94 779 CYS A O 1
ATOM 647 N N . GLU A 1 86 ? 16.258 -2.585 13.058 1.00 48.16 780 GLU A N 1
ATOM 648 C CA . GLU A 1 86 ? 17.161 -2.925 11.957 1.00 47.21 780 GLU A CA 1
ATOM 649 C C . GLU A 1 86 ? 16.920 -2.038 10.734 1.00 43.86 780 GLU A C 1
ATOM 650 O O . GLU A 1 86 ? 17.874 -1.589 10.082 1.00 37.26 780 GLU A O 1
ATOM 656 N N . PHE A 1 87 ? 15.655 -1.728 10.441 1.00 43.91 781 PHE A N 1
ATOM 657 C CA . PHE A 1 87 ? 15.357 -0.890 9.284 1.00 41.73 781 PHE A CA 1
ATOM 658 C C . PHE A 1 87 ? 15.765 0.560 9.524 1.00 46.90 781 PHE A C 1
ATOM 659 O O . PHE A 1 87 ? 16.253 1.230 8.610 1.00 48.39 781 PHE A O 1
ATOM 667 N N . LEU A 1 88 ? 15.582 1.054 10.750 1.00 46.22 782 LEU A N 1
ATOM 668 C CA . LEU A 1 88 ? 15.999 2.410 11.096 1.00 40.25 782 LEU A CA 1
ATOM 669 C C . LEU A 1 88 ? 17.510 2.568 10.967 1.00 42.08 782 LEU A C 1
ATOM 670 O O . LEU A 1 88 ? 18.003 3.556 10.397 1.00 43.77 782 LEU A O 1
ATOM 675 N N . LEU A 1 89 ? 18.261 1.578 11.452 1.00 40.77 783 LEU A N 1
ATOM 676 C CA . LEU A 1 89 ? 19.711 1.648 11.348 1.00 39.05 783 LEU A CA 1
ATOM 677 C C . LEU A 1 89 ? 20.154 1.530 9.896 1.00 36.05 783 LEU A C 1
ATOM 678 O O . LEU A 1 89 ? 21.114 2.192 9.482 1.00 33.66 783 LEU A O 1
ATOM 683 N N . LEU A 1 90 ? 19.451 0.715 9.099 1.00 36.63 784 LEU A N 1
ATOM 684 C CA . LEU A 1 90 ? 19.761 0.648 7.674 1.00 32.79 784 LEU A CA 1
ATOM 685 C C . LEU A 1 90 ? 19.490 1.984 6.992 1.00 34.82 784 LEU A C 1
ATOM 686 O O . LEU A 1 90 ? 20.259 2.413 6.122 1.00 28.26 784 LEU A O 1
ATOM 691 N N . LYS A 1 91 ? 18.397 2.655 7.373 1.00 34.18 785 LYS A N 1
ATOM 692 C CA . LYS A 1 91 ? 18.096 3.965 6.807 1.00 31.43 785 LYS A CA 1
ATOM 693 C C . LYS A 1 91 ? 19.184 4.964 7.156 1.00 30.57 785 LYS A C 1
ATOM 694 O O . LYS A 1 91 ? 19.476 5.869 6.365 1.00 33.48 785 LYS A O 1
ATOM 700 N N . VAL A 1 92 ? 19.798 4.815 8.331 1.00 29.44 786 VAL A N 1
ATOM 701 C CA . VAL A 1 92 ? 20.955 5.645 8.648 1.00 29.92 786 VAL A CA 1
ATOM 702 C C . VAL A 1 92 ? 22.125 5.288 7.738 1.00 29.42 786 VAL A C 1
ATOM 703 O O . VAL A 1 92 ? 22.789 6.168 7.178 1.00 27.51 786 VAL A O 1
ATOM 707 N N . TYR A 1 93 ? 22.388 3.987 7.566 1.00 32.28 787 TYR A N 1
ATOM 708 C CA . TYR A 1 93 ? 23.449 3.554 6.658 1.00 30.65 787 TYR A CA 1
ATOM 709 C C . TYR A 1 93 ? 23.244 4.065 5.236 1.00 30.97 787 TYR A C 1
ATOM 710 O O . TYR A 1 93 ? 24.223 4.282 4.512 1.00 25.96 787 TYR A O 1
ATOM 719 N N . CYS A 1 94 ? 21.997 4.295 4.824 1.00 33.75 788 CYS A N 1
ATOM 720 C CA . CYS A 1 94 ? 21.724 4.690 3.446 1.00 32.99 788 CYS A CA 1
ATOM 721 C C . CYS A 1 94 ? 22.092 6.135 3.153 1.00 36.16 788 CYS A C 1
ATOM 722 O O . CYS A 1 94 ? 21.836 6.606 2.041 1.00 36.91 788 CYS A O 1
ATOM 725 N N . ASP A 1 95 ? 22.700 6.836 4.105 1.00 38.25 789 ASP A N 1
ATOM 726 C CA . ASP A 1 95 ? 23.169 8.198 3.908 1.00 35.88 789 ASP A CA 1
ATOM 727 C C . ASP A 1 95 ? 24.692 8.199 3.889 1.00 42.21 789 ASP A C 1
ATOM 728 O O . ASP A 1 95 ? 25.331 7.483 4.669 1.00 49.30 789 ASP A O 1
ATOM 733 N N . SER A 1 96 ? 25.274 8.993 2.987 1.00 38.75 790 SER A N 1
ATOM 734 C CA . SER A 1 96 ? 26.724 8.980 2.838 1.00 39.95 790 SER A CA 1
ATOM 735 C C . SER A 1 96 ? 27.422 9.515 4.079 1.00 43.92 790 SER A C 1
ATOM 736 O O . SER A 1 96 ? 28.469 8.983 4.476 1.00 49.82 790 SER A O 1
ATOM 739 N N . LYS A 1 97 ? 26.823 10.506 4.749 1.00 43.65 791 LYS A N 1
ATOM 740 C CA . LYS A 1 97 ? 27.481 11.118 5.897 1.00 45.84 791 LYS A CA 1
ATOM 741 C C . LYS A 1 97 ? 27.722 10.103 7.003 1.00 47.30 791 LYS A C 1
ATOM 742 O O . LYS A 1 97 ? 28.707 10.220 7.748 1.00 49.71 791 LYS A O 1
ATOM 748 N N . SER A 1 98 ? 26.900 9.053 7.055 1.00 44.30 792 SER A N 1
ATOM 749 C CA . SER A 1 98 ? 27.010 8.063 8.113 1.00 51.84 792 SER A CA 1
ATOM 750 C C . SER A 1 98 ? 28.327 7.314 8.047 1.00 54.41 792 SER A C 1
ATOM 751 O O . SER A 1 98 ? 28.728 6.706 9.047 1.00 58.36 792 SER A O 1
ATOM 754 N N . SER A 1 99 ? 29.020 7.365 6.906 1.00 50.08 793 SER A N 1
ATOM 755 C CA . SER A 1 99 ? 30.306 6.690 6.827 1.00 53.07 793 SER A CA 1
ATOM 756 C C . SER A 1 99 ? 31.294 7.252 7.834 1.00 48.80 793 SER A C 1
ATOM 757 O O . SER A 1 99 ? 32.236 6.551 8.218 1.00 47.58 793 SER A O 1
ATOM 760 N N . PHE A 1 100 ? 31.095 8.499 8.275 1.00 51.96 794 PHE A N 1
ATOM 761 C CA . PHE A 1 100 ? 31.995 9.072 9.271 1.00 51.37 794 PHE A CA 1
ATOM 762 C C . PHE A 1 100 ? 31.873 8.366 10.618 1.00 46.12 794 PHE A C 1
ATOM 763 O O . PHE A 1 100 ? 32.842 8.333 11.386 1.00 46.85 794 PHE A O 1
ATOM 771 N N . PHE A 1 101 ? 30.701 7.808 10.926 1.00 41.68 795 PHE A N 1
ATOM 772 C CA . PHE A 1 101 ? 30.444 7.194 12.224 1.00 39.88 795 PHE A CA 1
ATOM 773 C C . PHE A 1 101 ? 30.400 5.669 12.180 1.00 44.46 795 PHE A C 1
ATOM 774 O O . PHE A 1 101 ? 29.937 5.046 13.142 1.00 46.86 795 PHE A O 1
ATOM 782 N N . ALA A 1 102 ? 30.859 5.049 11.091 1.00 45.19 796 ALA A N 1
ATOM 783 C CA . ALA A 1 102 ? 30.690 3.606 10.933 1.00 46.45 796 ALA A CA 1
ATOM 784 C C . ALA A 1 102 ? 31.780 2.817 11.655 1.00 43.05 796 ALA A C 1
ATOM 785 O O . ALA A 1 102 ? 31.480 1.935 12.467 1.00 39.58 796 ALA A O 1
ATOM 787 N N . SER A 1 103 ? 33.044 3.106 11.361 1.00 49.81 797 SER A N 1
ATOM 788 C CA . SER A 1 103 ? 34.163 2.382 11.942 1.00 58.47 797 SER A CA 1
ATOM 789 C C . SER A 1 103 ? 34.484 2.913 13.339 1.00 69.36 797 SER A C 1
ATOM 790 O O . SER A 1 103 ? 34.024 3.982 13.750 1.00 69.51 797 SER A O 1
ATOM 793 N N . GLU A 1 104 ? 35.286 2.145 14.073 1.00 77.35 798 GLU A N 1
ATOM 794 C CA . GLU A 1 104 ? 35.704 2.564 15.405 1.00 79.89 798 GLU A CA 1
ATOM 795 C C . GLU A 1 104 ? 36.501 3.862 15.306 1.00 79.54 798 GLU A C 1
ATOM 796 O O . GLU A 1 104 ? 37.459 3.938 14.523 1.00 78.03 798 GLU A O 1
ATOM 802 N N . PRO A 1 105 ? 36.135 4.902 16.069 1.00 80.15 799 PRO A N 1
ATOM 803 C CA . PRO A 1 105 ? 36.794 6.211 15.931 1.00 86.33 799 PRO A CA 1
ATOM 804 C C . PRO A 1 105 ? 38.284 6.235 16.247 1.00 97.09 799 PRO A C 1
ATOM 805 O O . PRO A 1 105 ? 38.918 5.198 16.469 1.00 99.95 799 PRO A O 1
ATOM 809 N N . TYR A 1 106 ? 38.840 7.449 16.295 1.00 107.32 800 TYR A N 1
ATOM 810 C CA . TYR A 1 106 ? 40.273 7.662 16.154 1.00 110.98 800 TYR A CA 1
ATOM 811 C C . TYR A 1 106 ? 40.975 8.112 17.428 1.00 110.62 800 TYR A C 1
ATOM 812 O O . TYR A 1 106 ? 42.198 7.970 17.512 1.00 113.99 800 TYR A O 1
ATOM 821 N N . TYR A 1 107 ? 40.252 8.648 18.407 1.00 103.10 801 TYR A N 1
ATOM 822 C CA . TYR A 1 107 ? 40.876 9.049 19.669 1.00 95.09 801 TYR A CA 1
ATOM 823 C C . TYR A 1 107 ? 41.163 7.841 20.557 1.00 93.33 801 TYR A C 1
ATOM 824 O O . TYR A 1 107 ? 40.476 6.822 20.483 1.00 90.39 801 TYR A O 1
ATOM 833 N N . GLY A 1 114 ? 39.610 10.124 24.283 1.00 105.40 808 GLY A N 1
ATOM 834 C CA . GLY A 1 114 ? 38.938 8.948 24.804 1.00 110.40 808 GLY A CA 1
ATOM 835 C C . GLY A 1 114 ? 37.700 9.273 25.618 1.00 117.44 808 GLY A C 1
ATOM 836 O O . GLY A 1 114 ? 37.798 9.869 26.691 1.00 120.36 808 GLY A O 1
ATOM 837 N N . PRO A 1 115 ? 36.535 8.894 25.110 1.00 123.71 809 PRO A N 1
ATOM 838 C CA . PRO A 1 115 ? 35.279 9.134 25.826 1.00 125.76 809 PRO A CA 1
ATOM 839 C C . PRO A 1 115 ? 35.040 8.057 26.880 1.00 127.76 809 PRO A C 1
ATOM 840 O O . PRO A 1 115 ? 35.808 7.108 27.022 1.00 130.69 809 PRO A O 1
ATOM 844 N N . GLN A 1 116 ? 33.946 8.224 27.627 1.00 124.00 810 GLN A N 1
ATOM 845 C CA . GLN A 1 116 ? 33.611 7.255 28.666 1.00 120.39 810 GLN A CA 1
ATOM 846 C C . GLN A 1 116 ? 33.155 5.933 28.061 1.00 111.42 810 GLN A C 1
ATOM 847 O O . GLN A 1 116 ? 33.500 4.859 28.569 1.00 112.62 810 GLN A O 1
ATOM 853 N N . LYS A 1 117 ? 32.389 5.990 26.975 1.00 92.89 811 LYS A N 1
ATOM 854 C CA . LYS A 1 117 ? 31.934 4.787 26.280 1.00 75.89 811 LYS A CA 1
ATOM 855 C C . LYS A 1 117 ? 31.849 5.099 24.795 1.00 70.04 811 LYS A C 1
ATOM 856 O O . LYS A 1 117 ? 30.843 5.653 24.323 1.00 66.65 811 LYS A O 1
ATOM 862 N N . PRO A 1 118 ? 32.888 4.778 24.025 1.00 67.20 812 PRO A N 1
ATOM 863 C CA . PRO A 1 118 ? 32.802 4.941 22.571 1.00 63.49 812 PRO A CA 1
ATOM 864 C C . PRO A 1 118 ? 31.721 4.055 21.969 1.00 60.38 812 PRO A C 1
ATOM 865 O O . PRO A 1 118 ? 31.349 3.014 22.516 1.00 58.07 812 PRO A O 1
ATOM 869 N N . MET A 1 119 ? 31.221 4.483 20.813 1.00 56.15 813 MET A N 1
ATOM 870 C CA . MET A 1 119 ? 30.181 3.748 20.109 1.00 48.94 813 MET A CA 1
ATOM 871 C C . MET A 1 119 ? 30.164 4.201 18.658 1.00 50.33 813 MET A C 1
ATOM 872 O O . MET A 1 119 ? 30.266 5.397 18.374 1.00 50.32 813 MET A O 1
ATOM 877 N N . TRP A 1 120 ? 30.030 3.241 17.749 1.00 54.81 814 TRP A N 1
ATOM 878 C CA . TRP A 1 120 ? 30.017 3.516 16.323 1.00 48.56 814 TRP A CA 1
ATOM 879 C C . TRP A 1 120 ? 28.951 2.650 15.672 1.00 50.09 814 TRP A C 1
ATOM 880 O O . TRP A 1 120 ? 28.347 1.782 16.309 1.00 54.11 814 TRP A O 1
ATOM 891 N N . LEU A 1 121 ? 28.719 2.901 14.385 1.00 52.80 815 LEU A N 1
ATOM 892 C CA . LEU A 1 121 ? 27.574 2.306 13.706 1.00 48.44 815 LEU A CA 1
ATOM 893 C C . LEU A 1 121 ? 27.733 0.795 13.575 1.00 48.16 815 LEU A C 1
ATOM 894 O O . LEU A 1 121 ? 26.795 0.038 13.853 1.00 45.66 815 LEU A O 1
ATOM 899 N N . ASN A 1 122 ? 28.912 0.340 13.139 1.00 49.37 816 ASN A N 1
ATOM 900 C CA . ASN A 1 122 ? 29.148 -1.091 12.976 1.00 45.33 816 ASN A CA 1
ATOM 901 C C . ASN A 1 122 ? 28.955 -1.860 14.279 1.00 51.33 816 ASN A C 1
ATOM 902 O O . ASN A 1 122 ? 28.536 -3.023 14.248 1.00 55.05 816 ASN A O 1
ATOM 907 N N . LYS A 1 123 ? 29.249 -1.245 15.430 1.00 52.10 817 LYS A N 1
ATOM 908 C CA . LYS A 1 123 ? 29.097 -1.972 16.688 1.00 50.07 817 LYS A CA 1
ATOM 909 C C . LYS A 1 123 ? 27.633 -2.106 17.079 1.00 49.08 817 LYS A C 1
ATOM 910 O O . LYS A 1 123 ? 27.240 -3.117 17.672 1.00 55.01 817 LYS A O 1
ATOM 916 N N . VAL A 1 124 ? 26.807 -1.124 16.713 1.00 47.51 818 VAL A N 1
ATOM 917 C CA . VAL A 1 124 ? 25.369 -1.252 16.920 1.00 44.14 818 VAL A CA 1
ATOM 918 C C . VAL A 1 124 ? 24.789 -2.270 15.948 1.00 48.22 818 VAL A C 1
ATOM 919 O O . VAL A 1 124 ? 23.876 -3.030 16.293 1.00 48.35 818 VAL A O 1
ATOM 923 N N . LYS A 1 125 ? 25.307 -2.299 14.718 1.00 48.16 819 LYS A N 1
ATOM 924 C CA . LYS A 1 125 ? 24.959 -3.363 13.783 1.00 50.97 819 LYS A CA 1
ATOM 925 C C . LYS A 1 125 ? 25.272 -4.737 14.367 1.00 59.67 819 LYS A C 1
ATOM 926 O O . LYS A 1 125 ? 24.462 -5.665 14.266 1.00 65.45 819 LYS A O 1
ATOM 932 N N . THR A 1 126 ? 26.456 -4.891 14.966 1.00 60.37 820 THR A N 1
ATOM 933 C CA . THR A 1 126 ? 26.848 -6.184 15.518 1.00 57.47 820 THR A CA 1
ATOM 934 C C . THR A 1 126 ? 25.979 -6.564 16.711 1.00 56.64 820 THR A C 1
ATOM 935 O O . THR A 1 126 ? 25.475 -7.691 16.790 1.00 57.92 820 THR A O 1
ATOM 939 N N . SER A 1 127 ? 25.794 -5.637 17.654 1.00 56.38 821 SER A N 1
ATOM 940 C CA . SER A 1 127 ? 24.990 -5.937 18.835 1.00 54.40 821 SER A CA 1
ATOM 941 C C . SER A 1 127 ? 23.543 -6.237 18.462 1.00 60.27 821 SER A C 1
ATOM 942 O O . SER A 1 127 ? 22.938 -7.175 18.994 1.00 62.06 821 SER A O 1
ATOM 945 N N . LEU A 1 128 ? 22.975 -5.459 17.541 1.00 65.43 822 LEU A N 1
ATOM 946 C CA . LEU A 1 128 ? 21.607 -5.709 17.099 1.00 64.42 822 LEU A CA 1
ATOM 947 C C . LEU A 1 128 ? 21.505 -7.019 16.328 1.00 69.76 822 LEU A C 1
ATOM 948 O O . LEU A 1 128 ? 20.481 -7.706 16.408 1.00 61.34 822 LEU A O 1
ATOM 953 N N . ASN A 1 129 ? 22.556 -7.378 15.587 1.00 88.85 823 ASN A N 1
ATOM 954 C CA . ASN A 1 129 ? 22.562 -8.635 14.846 1.00 93.15 823 ASN A CA 1
ATOM 955 C C . ASN A 1 129 ? 22.527 -9.819 15.801 1.00 91.73 823 ASN A C 1
ATOM 956 O O . ASN A 1 129 ? 21.763 -10.772 15.603 1.00 89.06 823 ASN A O 1
ATOM 961 N N . GLU A 1 130 ? 23.351 -9.774 16.842 1.00 83.00 824 GLU A N 1
ATOM 962 C CA . GLU A 1 130 ? 23.400 -10.798 17.873 1.00 73.64 824 GLU A CA 1
ATOM 963 C C . GLU A 1 130 ? 22.292 -10.640 18.907 1.00 72.80 824 GLU A C 1
ATOM 964 O O . GLU A 1 130 ? 22.322 -11.327 19.935 1.00 72.66 824 GLU A O 1
ATOM 970 N N . GLN A 1 131 ? 21.327 -9.758 18.647 1.00 73.49 825 GLN A N 1
ATOM 971 C CA . GLN A 1 131 ? 20.201 -9.499 19.543 1.00 74.85 825 GLN A CA 1
ATOM 972 C C . GLN A 1 131 ? 20.677 -9.229 20.970 1.00 78.44 825 GLN A C 1
ATOM 973 O O . GLN A 1 131 ? 20.190 -9.817 21.938 1.00 80.33 825 GLN A O 1
ATOM 979 N N . MET A 1 132 ? 21.644 -8.321 21.095 1.00 77.09 826 MET A N 1
ATOM 980 C CA . MET A 1 132 ? 22.148 -7.908 22.399 1.00 71.88 826 MET A CA 1
ATOM 981 C C . MET A 1 132 ? 21.280 -6.850 23.071 1.00 63.37 826 MET A C 1
ATOM 982 O O . MET A 1 132 ? 21.636 -6.382 24.157 1.00 63.43 826 MET A O 1
ATOM 987 N N . TYR A 1 133 ? 20.155 -6.473 22.468 1.00 60.27 827 TYR A N 1
ATOM 988 C CA . TYR A 1 133 ? 19.227 -5.509 23.046 1.00 64.25 827 TYR A CA 1
ATOM 989 C C . TYR A 1 133 ? 17.927 -6.204 23.421 1.00 63.60 827 TYR A C 1
ATOM 990 O O . TYR A 1 133 ? 17.303 -6.858 22.579 1.00 65.15 827 TYR A O 1
ATOM 999 N N . THR A 1 134 ? 17.519 -6.051 24.681 1.00 59.25 828 THR A N 1
ATOM 1000 C CA . THR A 1 134 ? 16.264 -6.627 25.145 1.00 63.15 828 THR A CA 1
ATOM 1001 C C . THR A 1 134 ? 15.080 -5.700 24.914 1.00 63.58 828 THR A C 1
ATOM 1002 O O . THR A 1 134 ? 13.959 -6.179 24.714 1.00 65.38 828 THR A O 1
ATOM 1006 N N . ARG A 1 135 ? 15.298 -4.389 24.929 1.00 61.47 829 ARG A N 1
ATOM 1007 C CA . ARG A 1 135 ? 14.255 -3.427 24.611 1.00 62.37 829 ARG A CA 1
ATOM 1008 C C . ARG A 1 135 ? 14.781 -2.439 23.577 1.00 61.52 829 ARG A C 1
ATOM 1009 O O . ARG A 1 135 ? 15.982 -2.366 23.305 1.00 60.26 829 ARG A O 1
ATOM 1017 N N . VAL A 1 136 ? 13.850 -1.687 22.984 1.00 61.49 830 VAL A N 1
ATOM 1018 C CA . VAL A 1 136 ? 14.204 -0.697 21.970 1.00 59.97 830 VAL A CA 1
ATOM 1019 C C . VAL A 1 136 ? 15.132 0.364 22.549 1.00 60.69 830 VAL A C 1
ATOM 1020 O O . VAL A 1 136 ? 16.014 0.888 21.849 1.00 63.76 830 VAL A O 1
ATOM 1024 N N . GLU A 1 137 ? 14.952 0.694 23.832 1.00 55.90 831 GLU A N 1
ATOM 1025 C CA . GLU A 1 137 ? 15.736 1.747 24.470 1.00 54.69 831 GLU A CA 1
ATOM 1026 C C . GLU A 1 137 ? 17.238 1.491 24.380 1.00 49.26 831 GLU A C 1
ATOM 1027 O O . GLU A 1 137 ? 18.022 2.444 24.362 1.00 52.16 831 GLU A O 1
ATOM 1033 N N . GLY A 1 138 ? 17.666 0.228 24.359 1.00 39.84 832 GLY A N 1
ATOM 1034 C CA . GLY A 1 138 ? 19.089 -0.046 24.220 1.00 41.41 832 GLY A CA 1
ATOM 1035 C C . GLY A 1 138 ? 19.632 0.408 22.880 1.00 46.95 832 GLY A C 1
ATOM 1036 O O . GLY A 1 138 ? 20.690 1.047 22.803 1.00 54.27 832 GLY A O 1
ATOM 1037 N N . PHE A 1 139 ? 18.895 0.117 21.807 1.00 43.94 833 PHE A N 1
ATOM 1038 C CA . PHE A 1 139 ? 19.350 0.491 20.475 1.00 44.26 833 PHE A CA 1
ATOM 1039 C C . PHE A 1 139 ? 19.289 2.002 20.305 1.00 43.42 833 PHE A C 1
ATOM 1040 O O . PHE A 1 139 ? 20.275 2.637 19.902 1.00 44.49 833 PHE A O 1
ATOM 1048 N N . VAL A 1 140 ? 18.151 2.602 20.669 1.00 42.72 834 VAL A N 1
ATOM 1049 C CA . VAL A 1 140 ? 18.021 4.055 20.582 1.00 43.02 834 VAL A CA 1
ATOM 1050 C C . VAL A 1 140 ? 19.067 4.742 21.449 1.00 45.78 834 VAL A C 1
ATOM 1051 O O . VAL A 1 140 ? 19.551 5.833 21.112 1.00 50.59 834 VAL A O 1
ATOM 1055 N N . GLN A 1 141 ? 19.492 4.089 22.531 1.00 45.21 835 GLN A N 1
ATOM 1056 C CA . GLN A 1 141 ? 20.435 4.712 23.448 1.00 49.53 835 GLN A CA 1
ATOM 1057 C C . GLN A 1 141 ? 21.863 4.621 22.937 1.00 48.71 835 GLN A C 1
ATOM 1058 O O . GLN A 1 141 ? 22.655 5.544 23.161 1.00 52.40 835 GLN A O 1
ATOM 1064 N N . ASP A 1 142 ? 22.205 3.555 22.213 1.00 47.14 836 ASP A N 1
ATOM 1065 C CA . ASP A 1 142 ? 23.541 3.519 21.629 1.00 47.91 836 ASP A CA 1
ATOM 1066 C C . ASP A 1 142 ? 23.631 4.462 20.437 1.00 44.59 836 ASP A C 1
ATOM 1067 O O . ASP A 1 142 ? 24.638 5.173 20.266 1.00 46.40 836 ASP A O 1
ATOM 1072 N N . MET A 1 143 ? 22.543 4.546 19.664 1.00 40.44 837 MET A N 1
ATOM 1073 C CA . MET A 1 143 ? 22.509 5.469 18.536 1.00 35.87 837 MET A CA 1
ATOM 1074 C C . MET A 1 143 ? 22.648 6.908 19.013 1.00 38.67 837 MET A C 1
ATOM 1075 O O . MET A 1 143 ? 23.447 7.681 18.471 1.00 42.74 837 MET A O 1
ATOM 1080 N N . ARG A 1 144 ? 21.883 7.284 20.041 1.00 35.06 838 ARG A N 1
ATOM 1081 C CA . ARG A 1 144 ? 22.018 8.627 20.592 1.00 30.07 838 ARG A CA 1
ATOM 1082 C C . ARG A 1 144 ? 23.370 8.828 21.265 1.00 25.51 838 ARG A C 1
ATOM 1083 O O . ARG A 1 144 ? 23.880 9.958 21.312 1.00 27.00 838 ARG A O 1
ATOM 1091 N N . LEU A 1 145 ? 23.979 7.752 21.768 1.00 27.35 839 LEU A N 1
ATOM 1092 C CA . LEU A 1 145 ? 25.281 7.896 22.403 1.00 32.69 839 LEU A CA 1
ATOM 1093 C C . LEU A 1 145 ? 26.365 8.233 21.392 1.00 32.91 839 LEU A C 1
ATOM 1094 O O . LEU A 1 145 ? 27.327 8.936 21.737 1.00 31.45 839 LEU A O 1
ATOM 1099 N N . ILE A 1 146 ? 26.179 7.830 20.130 1.00 39.00 840 ILE A N 1
ATOM 1100 C CA . ILE A 1 146 ? 27.121 8.232 19.085 1.00 40.08 840 ILE A CA 1
ATOM 1101 C C . ILE A 1 146 ? 27.145 9.751 18.951 1.00 47.76 840 ILE A C 1
ATOM 1102 O O . ILE A 1 146 ? 28.212 10.384 18.974 1.00 49.23 840 ILE A O 1
ATOM 1107 N N . PHE A 1 147 ? 25.962 10.365 18.867 1.00 53.67 841 PHE A N 1
ATOM 1108 C CA . PHE A 1 147 ? 25.889 11.809 18.678 1.00 48.58 841 PHE A CA 1
ATOM 1109 C C . PHE A 1 147 ? 26.312 12.554 19.937 1.00 49.27 841 PHE A C 1
ATOM 1110 O O . PHE A 1 147 ? 26.949 13.609 19.850 1.00 53.34 841 PHE A O 1
ATOM 1118 N N . HIS A 1 148 ? 25.954 12.035 21.115 1.00 45.11 842 HIS A N 1
ATOM 1119 C CA . HIS A 1 148 ? 26.443 12.635 22.354 1.00 37.01 842 HIS A CA 1
ATOM 1120 C C . HIS A 1 148 ? 27.965 12.727 22.349 1.00 37.24 842 HIS A C 1
ATOM 1121 O O . HIS A 1 148 ? 28.539 13.802 22.576 1.00 42.62 842 HIS A O 1
ATOM 1128 N N . ASN A 1 149 ? 28.642 11.612 22.052 1.00 39.61 843 ASN A N 1
ATOM 1129 C CA . ASN A 1 149 ? 30.100 11.642 22.107 1.00 40.95 843 ASN A CA 1
ATOM 1130 C C . ASN A 1 149 ? 30.682 12.518 21.006 1.00 39.73 843 ASN A C 1
ATOM 1131 O O . ASN A 1 149 ? 31.718 13.170 21.214 1.00 39.43 843 ASN A O 1
ATOM 1136 N N . HIS A 1 150 ? 30.010 12.588 19.854 1.00 38.19 844 HIS A N 1
ATOM 1137 C CA . HIS A 1 150 ? 30.483 13.473 18.796 1.00 45.49 844 HIS A CA 1
ATOM 1138 C C . HIS A 1 150 ? 30.407 14.932 19.232 1.00 48.16 844 HIS A C 1
ATOM 1139 O O . HIS A 1 150 ? 31.368 15.691 19.059 1.00 49.50 844 HIS A O 1
ATOM 1146 N N . LYS A 1 151 ? 29.272 15.344 19.809 1.00 42.12 845 LYS A N 1
ATOM 1147 C CA . LYS A 1 151 ? 29.168 16.688 20.369 1.00 33.79 845 LYS A CA 1
ATOM 1148 C C . LYS A 1 151 ? 30.094 16.899 21.553 1.00 49.65 845 LYS A C 1
ATOM 1149 O O . LYS A 1 151 ? 30.309 18.048 21.956 1.00 54.72 845 LYS A O 1
ATOM 1155 N N . GLU A 1 152 ? 30.658 15.832 22.109 1.00 60.49 846 GLU A N 1
ATOM 1156 C CA . GLU A 1 152 ? 31.537 15.998 23.256 1.00 68.40 846 GLU A CA 1
ATOM 1157 C C . GLU A 1 152 ? 32.991 16.211 22.851 1.00 76.22 846 GLU A C 1
ATOM 1158 O O . GLU A 1 152 ? 33.688 17.018 23.474 1.00 77.87 846 GLU A O 1
ATOM 1164 N N . PHE A 1 153 ? 33.470 15.520 21.811 1.00 84.09 847 PHE A N 1
ATOM 1165 C CA . PHE A 1 153 ? 34.897 15.546 21.504 1.00 93.64 847 PHE A CA 1
ATOM 1166 C C . PHE A 1 153 ? 35.297 16.353 20.274 1.00 94.20 847 PHE A C 1
ATOM 1167 O O . PHE A 1 153 ? 36.461 16.755 20.185 1.00 90.85 847 PHE A O 1
ATOM 1175 N N . TYR A 1 154 ? 34.390 16.611 19.335 1.00 97.97 848 TYR A N 1
ATOM 1176 C CA . TYR A 1 154 ? 34.741 17.280 18.087 1.00 101.39 848 TYR A CA 1
ATOM 1177 C C . TYR A 1 154 ? 34.146 18.682 18.056 1.00 99.93 848 TYR A C 1
ATOM 1178 O O . TYR A 1 154 ? 32.951 18.860 18.310 1.00 100.23 848 TYR A O 1
ATOM 1187 N N . ARG A 1 155 ? 34.989 19.671 17.742 1.00 101.39 849 ARG A N 1
ATOM 1188 C CA . ARG A 1 155 ? 34.584 21.069 17.672 1.00 97.88 849 ARG A CA 1
ATOM 1189 C C . ARG A 1 155 ? 34.607 21.641 16.261 1.00 93.94 849 ARG A C 1
ATOM 1190 O O . ARG A 1 155 ? 34.099 22.750 16.058 1.00 94.30 849 ARG A O 1
ATOM 1198 N N . GLU A 1 156 ?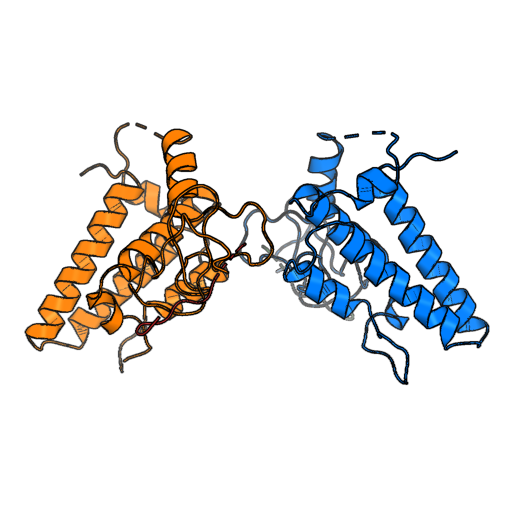 35.182 20.930 15.293 1.00 88.18 850 GLU A N 1
ATOM 1199 C CA . GLU A 1 156 ? 35.345 21.481 13.954 1.00 77.84 850 GLU A CA 1
ATOM 1200 C C . GLU A 1 156 ? 33.991 21.664 13.284 1.00 66.03 850 GLU A C 1
ATOM 1201 O O . GLU A 1 156 ? 33.110 20.807 13.386 1.00 61.04 850 GLU A O 1
ATOM 1207 N N . ASP A 1 157 ? 33.840 22.782 12.568 1.00 66.48 851 ASP A N 1
ATOM 1208 C CA . ASP A 1 157 ? 32.511 23.228 12.153 1.00 70.73 851 ASP A CA 1
ATOM 1209 C C . ASP A 1 157 ? 31.887 22.269 11.148 1.00 69.86 851 ASP A C 1
ATOM 1210 O O . ASP A 1 157 ? 30.694 21.947 11.240 1.00 70.57 851 ASP A O 1
ATOM 1215 N N . LYS A 1 158 ? 32.694 21.759 10.218 1.00 70.27 852 LYS A N 1
ATOM 1216 C CA . LYS A 1 158 ? 32.171 20.904 9.159 1.00 74.06 852 LYS A CA 1
ATOM 1217 C C . LYS A 1 158 ? 31.660 19.583 9.724 1.00 70.64 852 LYS A C 1
ATOM 1218 O O . LYS A 1 158 ? 30.512 19.191 9.473 1.00 74.24 852 LYS A O 1
ATOM 1224 N N . PHE A 1 159 ? 32.494 18.886 10.500 1.00 67.95 853 PHE A N 1
ATOM 1225 C CA . PHE A 1 159 ? 32.074 17.605 11.060 1.00 67.61 853 PHE A CA 1
ATOM 1226 C C . PHE A 1 159 ? 31.029 17.776 12.160 1.00 60.53 853 PHE A C 1
ATOM 1227 O O . PHE A 1 159 ? 30.212 16.871 12.376 1.00 60.40 853 PHE A O 1
ATOM 1235 N N . THR A 1 160 ? 31.022 18.922 12.851 1.00 51.84 854 THR A N 1
ATOM 1236 C CA . THR A 1 160 ? 29.973 19.183 13.834 1.00 39.32 854 THR A CA 1
ATOM 1237 C C . THR A 1 160 ? 28.614 19.282 13.152 1.00 36.17 854 THR A C 1
ATOM 1238 O O . THR A 1 160 ? 27.650 18.614 13.555 1.00 37.04 854 THR A O 1
ATOM 1242 N N . ARG A 1 161 ? 28.520 20.121 12.115 1.00 38.32 855 ARG A N 1
ATOM 1243 C CA . ARG A 1 161 ? 27.309 20.154 11.302 1.00 43.49 855 ARG A CA 1
ATOM 1244 C C . ARG A 1 161 ? 26.967 18.770 10.760 1.00 45.25 855 ARG A C 1
ATOM 1245 O O . ARG A 1 161 ? 25.790 18.389 10.702 1.00 46.73 855 ARG A O 1
ATOM 1253 N N . LEU A 1 162 ? 27.986 17.996 10.372 1.00 46.51 856 LEU A N 1
ATOM 1254 C CA . LEU A 1 162 ? 27.738 16.657 9.844 1.00 50.77 856 LEU A CA 1
ATOM 1255 C C . LEU A 1 162 ? 27.032 15.778 10.871 1.00 49.60 856 LEU A C 1
ATOM 1256 O O . LEU A 1 162 ? 26.028 15.121 10.559 1.00 54.44 856 LEU A O 1
ATOM 1261 N N . GLY A 1 163 ? 27.506 15.800 12.119 1.00 41.69 857 GLY A N 1
ATOM 1262 C CA . GLY A 1 163 ? 26.894 14.969 13.140 1.00 34.11 857 GLY A CA 1
ATOM 1263 C C . GLY A 1 163 ? 25.524 15.467 13.543 1.00 33.01 857 GLY A C 1
ATOM 1264 O O . GLY A 1 163 ? 24.654 14.672 13.917 1.00 38.36 857 GLY A O 1
ATOM 1265 N N . ILE A 1 164 ? 25.306 16.781 13.463 1.00 29.22 858 ILE A N 1
ATOM 1266 C CA . ILE A 1 164 ? 23.966 17.324 13.672 1.00 32.48 858 ILE A CA 1
ATOM 1267 C C . ILE A 1 164 ? 23.000 16.779 12.624 1.00 38.21 858 ILE A C 1
ATOM 1268 O O . ILE A 1 164 ? 21.884 16.341 12.943 1.00 40.58 858 ILE A O 1
ATOM 1273 N N . GLN A 1 165 ? 23.423 16.779 11.355 1.00 41.65 859 GLN A N 1
ATOM 1274 C CA . GLN A 1 165 ? 22.538 16.309 10.292 1.00 47.93 859 GLN A CA 1
ATOM 1275 C C . GLN A 1 165 ? 22.240 14.820 10.433 1.00 42.51 859 GLN A C 1
ATOM 1276 O O . GLN A 1 165 ? 21.082 14.398 10.308 1.00 40.45 859 GLN A O 1
ATOM 1282 N N . VAL A 1 166 ? 23.261 14.008 10.722 1.00 43.53 860 VAL A N 1
ATOM 1283 C CA . VAL A 1 166 ? 23.014 12.576 10.886 1.00 48.47 860 VAL A CA 1
ATOM 1284 C C . VAL A 1 166 ? 22.124 12.321 12.098 1.00 50.69 860 VAL A C 1
ATOM 1285 O O . VAL A 1 166 ? 21.256 11.438 12.073 1.00 54.08 860 VAL A O 1
ATOM 1289 N N . GLN A 1 167 ? 22.292 13.110 13.162 1.00 51.35 861 GLN A N 1
ATOM 1290 C CA . GLN A 1 167 ? 21.411 12.974 14.316 1.00 47.27 861 GLN A CA 1
ATOM 1291 C C . GLN A 1 167 ? 19.957 13.228 13.930 1.00 49.57 861 GLN A C 1
ATOM 1292 O O . GLN A 1 167 ? 19.075 12.406 14.213 1.00 44.34 861 GLN A O 1
ATOM 1298 N N . ASP A 1 168 ? 19.689 14.364 13.274 1.00 56.46 862 ASP A N 1
ATOM 1299 C CA . ASP A 1 168 ? 18.323 14.654 12.841 1.00 58.36 862 ASP A CA 1
ATOM 1300 C C . ASP A 1 168 ? 17.770 13.549 11.946 1.00 51.20 862 ASP A C 1
ATOM 1301 O O . ASP A 1 168 ? 16.581 13.214 12.026 1.00 47.79 862 ASP A O 1
ATOM 1306 N N . ILE A 1 169 ? 18.614 12.969 11.089 1.00 52.87 863 ILE A N 1
ATOM 1307 C CA . ILE A 1 169 ? 18.148 11.878 10.235 1.00 54.08 863 ILE A CA 1
ATOM 1308 C C . ILE A 1 169 ? 17.707 10.688 11.082 1.00 53.24 863 ILE A C 1
ATOM 1309 O O . ILE A 1 169 ? 16.622 10.124 10.872 1.00 59.81 863 ILE A O 1
ATOM 1314 N N . PHE A 1 170 ? 18.516 10.315 12.080 1.00 47.25 864 PHE A N 1
ATOM 1315 C CA . PHE A 1 170 ? 18.149 9.180 12.921 1.00 40.12 864 PHE A CA 1
ATOM 1316 C C . PHE A 1 170 ? 16.870 9.458 13.699 1.00 40.35 864 PHE A C 1
ATOM 1317 O O . PHE A 1 170 ? 16.028 8.567 13.854 1.00 39.42 864 PHE A O 1
ATOM 1325 N N . GLU A 1 171 ? 16.698 10.688 14.188 1.00 39.19 865 GLU A N 1
ATOM 1326 C CA . GLU A 1 171 ? 15.537 10.969 15.026 1.00 32.11 865 GLU A CA 1
ATOM 1327 C C . GLU A 1 171 ? 14.261 11.027 14.196 1.00 39.21 865 GLU A C 1
ATOM 1328 O O . GLU A 1 171 ? 13.205 10.552 14.635 1.00 44.30 865 GLU A O 1
ATOM 1334 N N . LYS A 1 172 ? 14.350 11.563 12.976 1.00 37.42 866 LYS A N 1
ATOM 1335 C CA . LYS A 1 172 ? 13.179 11.621 12.110 1.00 34.61 866 LYS A CA 1
ATOM 1336 C C . LYS A 1 172 ? 12.776 10.230 11.640 1.00 43.08 866 LYS A C 1
ATOM 1337 O O . LYS A 1 172 ? 11.592 9.869 11.678 1.00 45.65 866 LYS A O 1
ATOM 1343 N N . ASN A 1 173 ? 13.748 9.425 11.199 1.00 50.54 867 ASN A N 1
ATOM 1344 C CA . ASN A 1 173 ? 13.413 8.049 10.846 1.00 49.68 867 ASN A CA 1
ATOM 1345 C C . ASN A 1 173 ? 12.906 7.277 12.059 1.00 47.07 867 ASN A C 1
ATOM 1346 O O . ASN A 1 173 ? 12.039 6.402 11.927 1.00 47.61 867 ASN A O 1
ATOM 1351 N N . PHE A 1 174 ? 13.381 7.638 13.252 1.00 48.80 868 PHE A N 1
ATOM 1352 C CA . PHE A 1 174 ? 12.956 6.956 14.469 1.00 50.96 868 PHE A CA 1
ATOM 1353 C C . PHE A 1 174 ? 11.494 7.243 14.773 1.00 49.79 868 PHE A C 1
ATOM 1354 O O . PHE A 1 174 ? 10.719 6.326 15.069 1.00 48.75 868 PHE A O 1
ATOM 1362 N N . ARG A 1 175 ? 11.091 8.511 14.691 1.00 48.83 869 ARG A N 1
ATOM 1363 C CA . ARG A 1 175 ? 9.710 8.837 15.018 1.00 53.53 8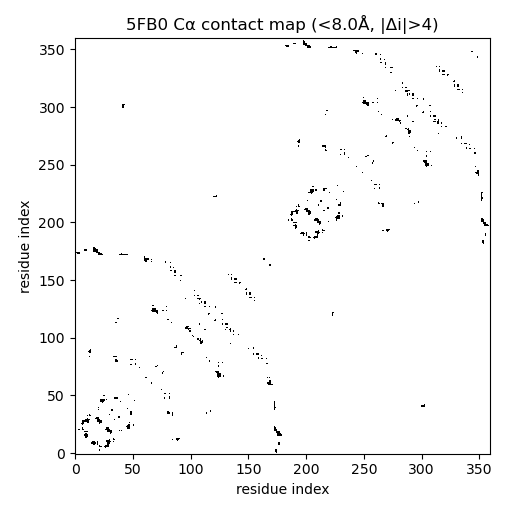69 ARG A CA 1
ATOM 1364 C C . ARG A 1 175 ? 8.750 8.469 13.896 1.00 56.22 869 ARG A C 1
ATOM 1365 O O . ARG A 1 175 ? 7.568 8.221 14.162 1.00 57.05 869 ARG A O 1
ATOM 1373 N N . ASN A 1 176 ? 9.227 8.426 12.647 1.00 56.11 870 ASN A N 1
ATOM 1374 C CA . ASN A 1 176 ? 8.364 7.988 11.555 1.00 59.06 870 ASN A CA 1
ATOM 1375 C C . ASN A 1 176 ? 8.122 6.482 11.590 1.00 52.84 870 ASN A C 1
ATOM 1376 O O . ASN A 1 176 ? 6.988 6.031 11.390 1.00 52.79 870 ASN A O 1
ATOM 1381 N N . ILE A 1 177 ? 9.162 5.683 11.847 1.00 48.23 871 ILE A N 1
ATOM 1382 C CA . ILE A 1 177 ? 8.997 4.235 11.732 1.00 45.63 871 ILE A CA 1
ATOM 1383 C C . ILE A 1 177 ? 8.153 3.690 12.880 1.00 52.23 871 ILE A C 1
ATOM 1384 O O . ILE A 1 177 ? 7.250 2.873 12.667 1.00 56.93 871 ILE A O 1
ATOM 1389 N N . PHE A 1 178 ? 8.415 4.138 14.108 1.00 50.85 872 PHE A N 1
ATOM 1390 C CA . PHE A 1 178 ? 7.641 3.674 15.255 1.00 47.05 872 PHE A CA 1
ATOM 1391 C C . PHE A 1 178 ? 6.339 4.439 15.457 1.00 50.15 872 PHE A C 1
ATOM 1392 O O . PHE A 1 178 ? 5.620 4.147 16.419 1.00 56.99 872 PHE A O 1
ATOM 1400 N N . ALA A 1 179 ? 6.027 5.403 14.589 1.00 45.62 873 ALA A N 1
ATOM 1401 C CA . ALA A 1 179 ? 4.749 6.116 14.601 1.00 50.02 873 ALA A CA 1
ATOM 1402 C C . ALA A 1 179 ? 4.523 6.815 15.942 1.00 54.64 873 ALA A C 1
ATOM 1403 O O . ALA A 1 179 ? 3.592 6.512 16.691 1.00 57.00 873 ALA A O 1
ATOM 1405 N N . ILE A 1 180 ? 5.391 7.772 16.225 1.00 63.47 874 ILE A N 1
ATOM 1406 C CA . ILE A 1 180 ? 5.353 8.519 17.476 1.00 69.24 874 ILE A CA 1
ATOM 1407 C C . ILE A 1 180 ? 4.636 9.836 17.220 1.00 81.58 874 ILE A C 1
ATOM 1408 O O . ILE A 1 180 ? 4.736 10.422 16.136 1.00 82.88 874 ILE A O 1
ATOM 1413 N N . GLN A 1 181 ? 3.896 10.302 18.222 1.00 92.73 875 GLN A N 1
ATOM 1414 C CA . GLN A 1 181 ? 3.020 11.455 18.072 1.00 106.14 875 GLN A CA 1
ATOM 1415 C C . GLN A 1 181 ? 3.783 12.762 18.262 1.00 110.74 875 GLN A C 1
ATOM 1416 O O . GLN A 1 181 ? 4.654 12.869 19.130 1.00 109.51 875 GLN A O 1
ATOM 1422 N N . GLU A 1 182 ? 3.441 13.754 17.444 1.00 114.55 876 GLU A N 1
ATOM 1423 C CA . GLU A 1 182 ? 3.940 15.114 17.615 1.00 117.26 876 GLU A CA 1
ATOM 1424 C C . GLU A 1 182 ? 3.223 15.773 18.793 1.00 117.67 876 GLU A C 1
ATOM 1425 O O . GLU A 1 182 ? 2.439 15.149 19.513 1.00 119.40 876 GLU A O 1
ATOM 1431 N N . THR A 1 183 ? 3.491 17.064 18.987 1.00 114.69 877 THR A N 1
ATOM 1432 C CA . THR A 1 183 ? 2.772 17.908 19.944 1.00 111.70 877 THR A CA 1
ATOM 1433 C C . THR A 1 183 ? 2.623 17.285 21.333 1.00 109.67 877 THR A C 1
ATOM 1434 O O . THR A 1 183 ? 3.559 16.687 21.864 1.00 107.26 877 THR A O 1
ATOM 1438 N N . ALA B 2 1 ? 18.765 -17.274 -1.453 1.00 50.78 1 ALA D N 1
ATOM 1439 C CA . ALA B 2 1 ? 18.653 -15.967 -2.095 1.00 46.97 1 ALA D CA 1
ATOM 1440 C C . ALA B 2 1 ? 19.525 -15.897 -3.343 1.00 49.36 1 ALA D C 1
ATOM 1441 O O . ALA B 2 1 ? 20.647 -16.406 -3.356 1.00 51.61 1 ALA D O 1
ATOM 1443 N N . ARG B 2 2 ? 19.007 -15.268 -4.394 1.00 49.68 2 ARG D N 1
ATOM 1444 C CA . ARG B 2 2 ? 19.743 -15.153 -5.649 1.00 55.62 2 ARG D CA 1
ATOM 1445 C C . ARG B 2 2 ? 20.851 -14.111 -5.553 1.00 54.23 2 ARG D C 1
ATOM 1446 O O . ARG B 2 2 ? 20.722 -13.110 -4.846 1.00 50.54 2 ARG D O 1
ATOM 1465 N N . LYS B 2 4 ? 24.239 -12.031 -7.860 1.00 54.07 4 LYS D N 1
ATOM 1466 C CA . LYS B 2 4 ? 24.805 -11.646 -9.145 1.00 53.62 4 LYS D CA 1
ATOM 1467 C C . LYS B 2 4 ? 26.118 -10.901 -8.920 1.00 52.67 4 LYS D C 1
ATOM 1468 O O . LYS B 2 4 ? 26.464 -10.582 -7.785 1.00 53.83 4 LYS D O 1
ATOM 1474 N N . GLN B 2 5 ? 26.856 -10.634 -9.995 1.00 54.11 5 GLN D N 1
ATOM 1475 C CA . GLN B 2 5 ? 28.159 -9.981 -9.903 1.00 56.75 5 GLN D CA 1
ATOM 1476 C C . GLN B 2 5 ? 28.200 -8.825 -10.892 1.00 52.51 5 GLN D C 1
ATOM 1477 O O . GLN B 2 5 ? 28.179 -9.042 -12.107 1.00 54.89 5 GLN D O 1
ATOM 1483 N N . THR B 2 6 ? 28.248 -7.603 -10.371 1.00 49.04 6 THR D N 1
ATOM 1484 C CA . THR B 2 6 ? 28.331 -6.396 -11.178 1.00 50.81 6 THR D CA 1
ATOM 1485 C C . THR B 2 6 ? 29.664 -5.696 -10.941 1.00 48.85 6 THR D C 1
ATOM 1486 O O . THR B 2 6 ? 30.365 -5.961 -9.961 1.00 53.23 6 THR D O 1
ATOM 1490 N N . ALA B 2 7 ? 30.012 -4.793 -11.857 1.00 47.36 7 ALA D N 1
ATOM 1491 C CA . ALA B 2 7 ? 31.280 -4.083 -11.780 1.00 48.54 7 ALA D CA 1
ATOM 1492 C C . ALA B 2 7 ? 31.126 -2.697 -12.390 1.00 53.46 7 ALA D C 1
ATOM 1493 O O . ALA B 2 7 ? 30.285 -2.477 -13.267 1.00 53.61 7 ALA D O 1
ATOM 1495 N N . ARG B 2 8 ? 31.951 -1.763 -11.904 1.00 58.38 8 ARG D N 1
ATOM 1496 C CA . ARG B 2 8 ? 31.919 -0.389 -12.401 1.00 61.37 8 ARG D CA 1
ATOM 1497 C C . ARG B 2 8 ? 32.150 -0.326 -13.907 1.00 63.70 8 ARG D C 1
ATOM 1498 O O . ARG B 2 8 ? 31.448 0.401 -14.620 1.00 59.40 8 ARG D O 1
ATOM 1506 N N . LYS B 2 9 ? 33.114 -1.091 -14.413 1.00 68.55 9 LYS D N 1
ATOM 1507 C CA . LYS B 2 9 ? 33.362 -1.166 -15.851 1.00 72.46 9 LYS D CA 1
ATOM 1508 C C . LYS B 2 9 ? 32.792 -2.480 -16.383 1.00 74.88 9 LYS D C 1
ATOM 1509 O O . LYS B 2 9 ? 33.505 -3.410 -16.764 1.00 76.28 9 LYS D O 1
ATOM 1515 N N . SER B 2 10 ? 31.463 -2.526 -16.395 1.00 75.30 10 SER D N 1
ATOM 1516 C CA . SER B 2 10 ? 30.716 -3.685 -16.865 1.00 76.54 10 SER D CA 1
ATOM 1517 C C . SER B 2 10 ? 29.260 -3.305 -17.113 1.00 79.89 10 SER D C 1
ATOM 1518 O O . SER B 2 10 ? 28.673 -2.536 -16.350 1.00 82.77 10 SER D O 1
ATOM 1521 N N . SER C 1 1 ? 21.782 -16.883 44.974 1.00 63.35 695 SER C N 1
ATOM 1522 C CA . SER C 1 1 ? 20.599 -17.737 44.984 1.00 63.29 695 SER C CA 1
ATOM 1523 C C . SER C 1 1 ? 20.306 -18.311 43.603 1.00 62.47 695 SER C C 1
ATOM 1524 O O . SER C 1 1 ? 20.686 -17.727 42.590 1.00 65.02 695 SER C O 1
ATOM 1527 N N . ASP C 1 2 ? 19.629 -19.461 43.576 1.00 65.36 696 ASP C N 1
ATOM 1528 C CA . ASP C 1 2 ? 19.276 -20.156 42.341 1.00 61.52 696 ASP C CA 1
ATOM 1529 C C . ASP C 1 2 ? 18.366 -19.274 41.492 1.00 56.32 696 ASP C C 1
ATOM 1530 O O . ASP C 1 2 ? 17.214 -19.027 41.871 1.00 52.50 696 ASP C O 1
ATOM 1535 N N . PRO C 1 3 ? 18.845 -18.777 40.346 1.00 55.87 697 PRO C N 1
ATOM 1536 C CA . PRO C 1 3 ? 17.973 -17.958 39.483 1.00 56.27 697 PRO C CA 1
ATOM 1537 C C . PRO C 1 3 ? 16.711 -18.672 39.026 1.00 60.71 697 PRO C C 1
ATOM 1538 O O . PRO C 1 3 ? 15.661 -18.031 38.884 1.00 61.36 697 PRO C O 1
ATOM 1542 N N . CYS C 1 4 ? 16.785 -19.976 38.765 1.00 65.30 698 CYS C N 1
ATOM 1543 C CA . CYS C 1 4 ? 15.681 -20.737 38.178 1.00 63.48 698 CYS C CA 1
ATOM 1544 C C . CYS C 1 4 ? 15.420 -21.979 39.016 1.00 60.35 698 CYS C C 1
ATOM 1545 O O . CYS C 1 4 ? 15.884 -23.077 38.683 1.00 59.89 698 CYS C O 1
ATOM 1548 N N . PRO C 1 5 ? 14.667 -21.846 40.110 1.00 57.81 699 PRO C N 1
ATOM 1549 C CA . PRO C 1 5 ? 14.538 -22.975 41.045 1.00 53.79 699 PRO C CA 1
ATOM 1550 C C . PRO C 1 5 ? 13.671 -24.108 40.521 1.00 48.32 699 PRO C C 1
ATOM 1551 O O . PRO C 1 5 ? 13.868 -25.253 40.945 1.00 56.22 699 PRO C O 1
ATOM 1555 N N . GLU C 1 6 ? 12.741 -23.837 39.606 1.00 38.59 700 GLU C N 1
ATOM 1556 C CA . GLU C 1 6 ? 11.908 -24.870 39.005 1.00 42.19 700 GLU C CA 1
ATOM 1557 C C . GLU C 1 6 ? 12.476 -25.409 37.692 1.00 42.37 700 GLU C C 1
ATOM 1558 O O . GLU C 1 6 ? 11.715 -25.920 36.859 1.00 35.26 700 GLU C O 1
ATOM 1564 N N . ASN C 1 7 ? 13.787 -25.303 37.485 1.00 39.75 701 ASN C N 1
ATOM 1565 C CA . ASN C 1 7 ? 14.420 -25.772 36.264 1.00 33.22 701 ASN C CA 1
ATOM 1566 C C . ASN C 1 7 ? 15.584 -26.693 36.610 1.00 36.57 701 ASN C C 1
ATOM 1567 O O . ASN C 1 7 ? 16.146 -26.637 37.708 1.00 33.67 701 ASN C O 1
ATOM 1572 N N . SER C 1 8 ? 15.942 -27.534 35.641 1.00 35.85 702 SER C N 1
ATOM 1573 C CA . SER C 1 8 ? 16.874 -28.629 35.876 1.00 37.70 702 SER C CA 1
ATOM 1574 C C . SER C 1 8 ? 18.262 -28.120 36.250 1.00 34.55 702 SER C C 1
ATOM 1575 O O . SER C 1 8 ? 18.691 -27.043 35.831 1.00 32.92 702 SER C O 1
ATOM 1578 N N . ASN C 1 9 ? 18.969 -28.924 37.044 1.00 32.06 703 ASN C N 1
ATOM 1579 C CA . ASN C 1 9 ? 20.361 -28.676 37.388 1.00 34.58 703 ASN C CA 1
ATOM 1580 C C . ASN C 1 9 ? 21.345 -29.326 36.422 1.00 31.73 703 ASN C C 1
ATOM 1581 O O . ASN C 1 9 ? 22.556 -29.146 36.589 1.00 34.08 703 ASN C O 1
ATOM 1586 N N . ILE C 1 10 ? 20.867 -30.084 35.427 1.00 31.19 704 ILE C N 1
ATOM 1587 C CA . ILE C 1 10 ? 21.725 -30.695 34.417 1.00 34.58 704 ILE C CA 1
ATOM 1588 C C . ILE C 1 10 ? 21.050 -30.575 33.055 1.00 31.42 704 ILE C C 1
ATOM 1589 O O . ILE C 1 10 ? 19.828 -30.458 32.948 1.00 28.30 704 ILE C O 1
ATOM 1594 N N . CYS C 1 11 ? 21.871 -30.625 32.006 1.00 29.95 705 CYS C N 1
ATOM 1595 C CA . CYS C 1 11 ? 21.388 -30.486 30.638 1.00 25.20 705 CYS C CA 1
ATOM 1596 C C . CYS C 1 11 ? 20.517 -31.673 30.228 1.00 26.95 705 CYS C C 1
ATOM 1597 O O . CYS C 1 11 ? 20.696 -32.801 30.695 1.00 29.89 705 CYS C O 1
ATOM 1600 N N . GLU C 1 12 ? 19.578 -31.409 29.317 1.00 22.05 706 GLU C N 1
ATOM 1601 C CA . GLU C 1 12 ? 18.733 -32.458 28.756 1.00 26.77 706 GLU C CA 1
ATOM 1602 C C . GLU C 1 12 ? 19.459 -33.324 27.737 1.00 38.73 706 GLU C C 1
ATOM 1603 O O . GLU C 1 12 ? 19.024 -34.453 27.486 1.00 44.08 706 GLU C O 1
ATOM 1609 N N . VAL C 1 13 ? 20.545 -32.829 27.145 1.00 35.83 707 VAL C N 1
ATOM 1610 C CA . VAL C 1 13 ? 21.220 -33.555 26.075 1.00 38.73 707 VAL C CA 1
ATOM 1611 C C . VAL C 1 13 ? 22.328 -34.425 26.652 1.00 40.32 707 VAL C C 1
ATOM 1612 O O . VAL C 1 13 ? 22.246 -35.658 26.615 1.00 47.34 707 VAL C O 1
ATOM 1616 N N . CYS C 1 14 ? 23.363 -33.794 27.202 1.00 32.49 708 CYS C N 1
ATOM 1617 C CA . CYS C 1 14 ? 24.521 -34.525 27.700 1.00 33.80 708 CYS C CA 1
ATOM 1618 C C . CYS C 1 14 ? 24.393 -34.955 29.158 1.00 32.15 708 CYS C C 1
ATOM 1619 O O . CYS C 1 14 ? 25.254 -35.702 29.637 1.00 29.79 708 CYS C O 1
ATOM 1622 N N . ASN C 1 15 ? 23.348 -34.514 29.861 1.00 34.96 709 ASN C N 1
ATOM 1623 C CA . ASN C 1 15 ? 23.126 -34.841 31.273 1.00 42.39 709 ASN C CA 1
ATOM 1624 C C . ASN C 1 15 ? 24.350 -34.467 32.113 1.00 43.74 709 ASN C C 1
ATOM 1625 O O . ASN C 1 15 ? 24.901 -35.271 32.868 1.00 41.79 709 ASN C O 1
ATOM 1630 N N . LYS C 1 16 ? 24.748 -33.202 31.992 1.00 48.37 710 LYS C N 1
ATOM 1631 C CA . LYS C 1 16 ? 25.930 -32.689 32.668 1.00 46.03 710 LYS C CA 1
ATOM 1632 C C . LYS C 1 16 ? 25.614 -31.323 33.264 1.00 36.13 710 LYS C C 1
ATOM 1633 O O . LYS C 1 16 ? 24.665 -30.650 32.859 1.00 34.70 710 LYS C O 1
ATOM 1639 N N . TRP C 1 17 ? 26.416 -30.925 34.246 1.00 41.41 711 TRP C N 1
ATOM 1640 C CA . TRP C 1 17 ? 26.253 -29.631 34.899 1.00 49.05 711 TRP C CA 1
ATOM 1641 C C . TRP C 1 17 ? 26.898 -28.528 34.058 1.00 50.72 711 TRP C C 1
ATOM 1642 O O . TRP C 1 17 ? 27.322 -28.739 32.918 1.00 60.08 711 TRP C O 1
ATOM 1653 N N . GLY C 1 18 ? 26.969 -27.321 34.621 1.00 47.54 712 GLY C N 1
ATOM 1654 C CA . GLY C 1 18 ? 27.689 -26.216 34.028 1.00 46.80 712 GLY C CA 1
ATOM 1655 C C . GLY C 1 18 ? 26.808 -24.990 33.918 1.00 41.58 712 GLY C C 1
ATOM 1656 O O . GLY C 1 18 ? 25.839 -24.825 34.668 1.00 42.31 712 GLY C O 1
ATOM 1657 N N . ARG C 1 19 ? 27.164 -24.109 32.987 1.00 41.08 713 ARG C N 1
ATOM 1658 C CA . ARG C 1 19 ? 26.355 -22.929 32.697 1.00 44.08 713 ARG C CA 1
ATOM 1659 C C . ARG C 1 19 ? 25.122 -23.342 31.903 1.00 42.57 713 ARG C C 1
ATOM 1660 O O . ARG C 1 19 ? 25.219 -23.670 30.716 1.00 45.20 713 ARG C O 1
ATOM 1668 N N . LEU C 1 20 ? 23.959 -23.319 32.548 1.00 42.64 714 LEU C N 1
ATOM 1669 C CA . LEU C 1 20 ? 22.736 -23.866 31.978 1.00 42.52 714 LEU C CA 1
ATOM 1670 C C . LEU C 1 20 ? 21.773 -22.752 31.597 1.00 41.49 714 LEU C C 1
ATOM 1671 O O . LEU C 1 20 ? 21.688 -21.726 32.278 1.00 46.27 714 LEU C O 1
ATOM 1676 N N . PHE C 1 21 ? 21.065 -22.956 30.492 1.00 36.70 715 PHE C N 1
ATOM 1677 C CA . PHE C 1 21 ? 20.005 -22.063 30.050 1.00 41.39 715 PHE C CA 1
ATOM 1678 C C . PHE C 1 21 ? 18.678 -22.718 30.396 1.00 42.70 715 PHE C C 1
ATOM 1679 O O . PHE C 1 21 ? 18.487 -23.911 30.133 1.00 44.97 715 PHE C O 1
ATOM 1687 N N . CYS C 1 22 ? 17.763 -21.948 30.969 1.00 44.13 716 CYS C N 1
ATOM 1688 C CA . CYS C 1 22 ? 16.549 -22.500 31.552 1.00 43.87 716 CYS C CA 1
ATOM 1689 C C . CYS C 1 22 ? 15.344 -22.073 30.733 1.00 45.90 716 CYS C C 1
ATOM 1690 O O . CYS C 1 22 ? 15.189 -20.891 30.413 1.00 53.56 716 CYS C O 1
ATOM 1693 N N . CYS C 1 23 ? 14.492 -23.036 30.410 1.00 45.01 717 CYS C N 1
ATOM 1694 C CA . CYS C 1 23 ? 13.290 -22.763 29.646 1.00 45.20 717 CYS C CA 1
ATOM 1695 C C . CYS C 1 23 ? 12.224 -22.134 30.540 1.00 47.36 717 CYS C C 1
ATOM 1696 O O . CYS C 1 23 ? 12.217 -22.304 31.760 1.00 47.30 717 CYS C O 1
ATOM 1699 N N . ASP C 1 24 ? 11.311 -21.396 29.910 1.00 49.81 718 ASP C N 1
ATOM 1700 C CA . ASP C 1 24 ? 10.327 -20.591 30.623 1.00 47.70 718 ASP C CA 1
ATOM 1701 C C . ASP C 1 24 ? 8.915 -21.142 30.477 1.00 49.86 718 ASP C C 1
ATOM 1702 O O . ASP C 1 24 ? 7.962 -20.520 30.956 1.00 54.11 718 ASP C O 1
ATOM 1707 N N . THR C 1 25 ? 8.765 -22.305 29.840 1.00 50.20 719 THR C N 1
ATOM 1708 C CA . THR C 1 25 ? 7.485 -22.993 29.743 1.00 49.31 719 THR C CA 1
ATOM 1709 C C . THR C 1 25 ? 7.551 -24.452 30.176 1.00 40.78 719 THR C C 1
ATOM 1710 O O . THR C 1 25 ? 6.504 -25.105 30.241 1.00 42.79 719 THR C O 1
ATOM 1714 N N . CYS C 1 26 ? 8.735 -24.980 30.460 1.00 32.82 720 CYS C N 1
ATOM 1715 C CA . CYS C 1 26 ? 8.915 -26.340 30.942 1.00 33.06 720 CYS C CA 1
ATOM 1716 C C . CYS C 1 26 ? 10.186 -26.360 31.776 1.00 28.91 720 CYS C C 1
ATOM 1717 O O . CYS C 1 26 ? 11.004 -25.438 31.685 1.00 29.87 720 CYS C O 1
ATOM 1720 N N . PRO C 1 27 ? 10.381 -27.384 32.608 1.00 36.36 721 PRO C N 1
ATOM 1721 C CA . PRO C 1 27 ? 11.496 -27.328 33.566 1.00 39.23 721 PRO C CA 1
ATOM 1722 C C . PRO C 1 27 ? 12.825 -27.845 33.032 1.00 39.71 721 PRO C C 1
ATOM 1723 O O . PRO C 1 27 ? 13.697 -28.216 33.823 1.00 35.03 721 PRO C O 1
ATOM 1727 N N . ARG C 1 28 ? 13.018 -27.835 31.715 1.00 40.60 722 ARG C N 1
ATOM 1728 C CA . ARG C 1 28 ? 14.253 -28.353 31.144 1.00 36.04 722 ARG C CA 1
ATOM 1729 C C . ARG C 1 28 ? 15.357 -27.296 31.166 1.00 36.88 722 ARG C C 1
ATOM 1730 O O . ARG C 1 28 ? 15.105 -26.092 31.266 1.00 42.26 722 ARG C O 1
ATOM 1738 N N . SER C 1 29 ? 16.600 -27.768 31.071 1.00 37.51 723 SER C N 1
ATOM 1739 C CA . SER C 1 29 ? 17.775 -26.907 31.092 1.00 38.59 723 SER C CA 1
ATOM 1740 C C . SER C 1 29 ? 18.772 -27.377 30.042 1.00 37.04 723 SER C C 1
ATOM 1741 O O . SER C 1 29 ? 18.950 -28.583 29.846 1.00 32.61 723 SER C O 1
ATOM 1744 N N . PHE C 1 30 ? 19.410 -26.422 29.360 1.00 39.29 724 PHE C N 1
ATOM 1745 C CA . PHE C 1 30 ? 20.296 -26.714 28.238 1.00 31.93 724 PHE C CA 1
ATOM 1746 C C . PHE C 1 30 ? 21.567 -25.878 28.307 1.00 33.34 724 PHE C C 1
ATOM 1747 O O . PHE C 1 30 ? 21.518 -24.691 28.638 1.00 38.95 724 PHE C O 1
ATOM 1755 N N . HIS C 1 31 ? 22.698 -26.493 27.964 1.00 33.94 725 HIS C N 1
ATOM 1756 C CA . HIS C 1 31 ? 23.895 -25.720 27.664 1.00 40.06 725 HIS C CA 1
ATOM 1757 C C . HIS C 1 31 ? 23.649 -24.809 26.461 1.00 47.01 725 HIS C C 1
ATOM 1758 O O . HIS C 1 31 ? 22.767 -25.053 25.632 1.00 44.92 725 HIS C O 1
ATOM 1765 N N . GLU C 1 32 ? 24.457 -23.745 26.370 1.00 49.82 726 GLU C N 1
ATOM 1766 C CA . GLU C 1 32 ? 24.302 -22.778 25.286 1.00 55.07 726 GLU C CA 1
ATOM 1767 C C . GLU C 1 32 ? 24.386 -23.441 23.916 1.00 60.56 726 GLU C C 1
ATOM 1768 O O . GLU C 1 32 ? 23.679 -23.034 22.987 1.00 63.22 726 GLU C O 1
ATOM 1774 N N . HIS C 1 33 ? 25.222 -24.470 23.773 1.00 60.19 727 HIS C N 1
ATOM 1775 C CA . HIS C 1 33 ? 25.446 -25.099 22.482 1.00 60.62 727 HIS C CA 1
ATOM 1776 C C . HIS C 1 33 ? 24.895 -26.516 22.387 1.00 60.88 727 HIS C C 1
ATOM 1777 O O . HIS C 1 33 ? 24.878 -27.080 21.288 1.00 62.31 727 HIS C O 1
ATOM 1784 N N . CYS C 1 34 ? 24.455 -27.110 23.498 1.00 57.55 728 CYS C N 1
ATOM 1785 C CA . CYS C 1 34 ? 23.828 -28.425 23.425 1.00 49.11 728 CYS C CA 1
ATOM 1786 C C . CYS C 1 34 ? 22.395 -28.337 22.923 1.00 51.96 728 CYS C C 1
ATOM 1787 O O . CYS C 1 34 ? 21.873 -29.311 22.371 1.00 51.41 728 CYS C O 1
ATOM 1790 N N . HIS C 1 35 ? 21.748 -27.192 23.113 1.00 51.89 729 HIS C N 1
ATOM 1791 C CA . HIS C 1 35 ? 20.418 -26.974 22.572 1.00 45.23 729 HIS C CA 1
ATOM 1792 C C . HIS C 1 35 ? 20.504 -26.671 21.081 1.00 41.17 729 HIS C C 1
ATOM 1793 O O . HIS C 1 35 ? 21.472 -26.074 20.602 1.00 45.12 729 HIS C O 1
ATOM 1800 N N . ILE C 1 36 ? 19.487 -27.104 20.341 1.00 39.18 730 ILE C N 1
ATOM 1801 C CA . ILE C 1 36 ? 19.408 -26.813 18.910 1.00 43.38 730 ILE C CA 1
ATOM 1802 C C . ILE C 1 36 ? 18.012 -26.294 18.581 1.00 42.52 730 ILE C C 1
ATOM 1803 O O . ILE C 1 36 ? 17.023 -26.989 18.808 1.00 42.56 730 ILE C O 1
ATOM 1808 N N . PRO C 1 37 ? 17.922 -25.073 18.022 1.00 42.43 731 PRO C N 1
ATOM 1809 C CA . PRO C 1 37 ? 19.007 -24.126 17.727 1.00 45.06 731 PRO C CA 1
ATOM 1810 C C . PRO C 1 37 ? 19.723 -23.603 18.966 1.00 49.31 731 PRO C C 1
ATOM 1811 O O . PRO C 1 37 ? 19.209 -23.759 20.074 1.00 57.66 731 PRO C O 1
ATOM 1815 N N . SER C 1 38 ? 20.898 -23.006 18.775 1.00 50.50 732 SER C N 1
ATOM 1816 C CA . SER C 1 38 ? 21.612 -22.399 19.889 1.00 56.33 732 SER C CA 1
ATOM 1817 C C . SER C 1 38 ? 20.716 -21.382 20.587 1.00 59.12 732 SER C C 1
ATOM 1818 O O . SER C 1 38 ? 19.989 -20.625 19.939 1.00 62.19 732 SER C O 1
ATOM 1821 N N . VAL C 1 39 ? 20.755 -21.393 21.923 1.00 56.68 733 VAL C N 1
ATOM 1822 C CA . VAL C 1 39 ? 19.827 -20.598 22.720 1.00 57.45 733 VAL C CA 1
ATOM 1823 C C . VAL C 1 39 ? 19.968 -19.123 22.380 1.00 59.00 733 VAL C C 1
ATOM 1824 O O . VAL C 1 39 ? 21.082 -18.583 22.331 1.00 53.05 733 VAL C O 1
ATOM 1828 N N . GLU C 1 40 ? 18.836 -18.465 22.114 1.00 69.79 734 GLU C N 1
ATOM 1829 C CA . GLU C 1 40 ? 18.857 -17.016 21.957 1.00 79.06 734 GLU C CA 1
ATOM 1830 C C . GLU C 1 40 ? 18.982 -16.405 23.346 1.00 79.44 734 GLU C C 1
ATOM 1831 O O . GLU C 1 40 ? 17.979 -16.264 24.053 1.00 84.59 734 GLU C O 1
ATOM 1837 N N . ALA C 1 41 ? 20.210 -16.069 23.748 1.00 71.34 735 ALA C N 1
ATOM 1838 C CA . ALA C 1 41 ? 20.520 -15.702 25.126 1.00 70.99 735 ALA C CA 1
ATOM 1839 C C . ALA C 1 41 ? 19.754 -14.477 25.625 1.00 69.62 735 ALA C C 1
ATOM 1840 O O . ALA C 1 41 ? 19.712 -14.239 26.839 1.00 69.68 735 ALA C O 1
ATOM 1842 N N . ASN C 1 42 ? 19.158 -13.687 24.731 1.00 67.88 736 ASN C N 1
ATOM 1843 C CA . ASN C 1 42 ? 18.493 -12.447 25.115 1.00 70.47 736 ASN C CA 1
ATOM 1844 C C . ASN C 1 42 ? 17.014 -12.461 24.740 1.00 68.20 736 ASN C C 1
ATOM 1845 O O . ASN C 1 42 ? 16.417 -11.409 24.497 1.00 66.32 736 ASN C O 1
ATOM 1850 N N . LYS C 1 43 ? 16.407 -13.644 24.710 1.00 68.48 737 LYS C N 1
ATOM 1851 C CA . LYS C 1 43 ? 15.008 -13.814 24.337 1.00 70.45 737 LYS C CA 1
ATOM 1852 C C . LYS C 1 43 ? 14.187 -14.116 25.584 1.00 76.41 737 LYS C C 1
ATOM 1853 O O . LYS C 1 43 ? 14.474 -15.078 26.304 1.00 78.44 737 LYS C O 1
ATOM 1859 N N . ASN C 1 44 ? 13.182 -13.285 25.841 1.00 79.13 738 ASN C N 1
ATOM 1860 C CA . ASN C 1 44 ? 12.330 -13.444 27.012 1.00 76.97 738 ASN C CA 1
ATOM 1861 C C . ASN C 1 44 ? 10.853 -13.291 26.646 1.00 69.85 738 ASN C C 1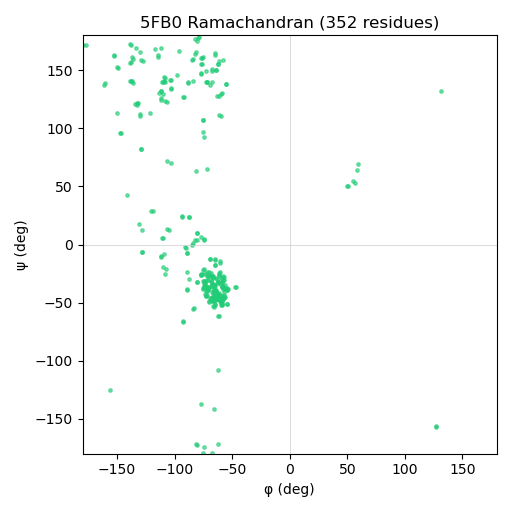
ATOM 1862 O O . ASN C 1 44 ? 10.448 -12.256 26.119 1.00 70.96 738 ASN C O 1
ATOM 1867 N N . PRO C 1 45 ? 10.044 -14.328 26.911 1.00 62.93 739 PRO C N 1
ATOM 1868 C CA . PRO C 1 45 ? 10.444 -15.571 27.580 1.00 64.94 739 PRO C CA 1
ATOM 1869 C C . PRO C 1 45 ? 10.956 -16.609 26.582 1.00 62.89 739 PRO C C 1
ATOM 1870 O O . PRO C 1 45 ? 10.387 -16.753 25.500 1.00 59.48 739 PRO C O 1
ATOM 1874 N N . TRP C 1 46 ? 12.020 -17.321 26.943 1.00 58.68 740 TRP C N 1
ATOM 1875 C CA . TRP C 1 46 ? 12.637 -18.276 26.035 1.00 53.87 740 TRP C CA 1
ATOM 1876 C C . TRP C 1 46 ? 12.038 -19.661 26.240 1.00 50.38 740 TRP C C 1
ATOM 1877 O O . TRP C 1 46 ? 12.004 -20.173 27.364 1.00 48.46 740 TRP C O 1
ATOM 1888 N N . SER C 1 47 ? 11.565 -20.259 25.151 1.00 47.41 741 SER C N 1
ATOM 1889 C CA . SER C 1 47 ? 11.015 -21.606 25.156 1.00 45.80 741 SER C CA 1
ATOM 1890 C C . SER C 1 47 ? 11.959 -22.554 24.429 1.00 44.68 741 SER C C 1
ATOM 1891 O O . SER C 1 47 ? 12.558 -22.193 23.410 1.00 51.21 741 SER C O 1
ATOM 1894 N N . CYS C 1 48 ? 12.091 -23.764 24.962 1.00 41.76 742 CYS C N 1
ATOM 1895 C CA . CYS C 1 48 ? 13.006 -24.756 24.422 1.00 38.78 742 CYS C CA 1
ATOM 1896 C C . CYS C 1 48 ? 12.403 -25.436 23.194 1.00 37.23 742 CYS C C 1
ATOM 1897 O O . CYS C 1 48 ? 11.257 -25.187 22.807 1.00 36.63 742 CYS C O 1
ATOM 1900 N N . ILE C 1 49 ? 13.181 -26.337 22.587 1.00 42.34 743 ILE C N 1
ATOM 1901 C CA . ILE C 1 49 ? 12.760 -26.981 21.346 1.00 42.41 743 ILE C CA 1
ATOM 1902 C C . ILE C 1 49 ? 11.604 -27.941 21.580 1.00 48.07 743 ILE C C 1
ATOM 1903 O O . ILE C 1 49 ? 10.802 -28.173 20.669 1.00 49.96 743 ILE C O 1
ATOM 1908 N N . PHE C 1 50 ? 11.449 -28.448 22.804 1.00 50.76 744 PHE C N 1
ATOM 1909 C CA . PHE C 1 50 ? 10.394 -29.419 23.071 1.00 48.37 744 PHE C CA 1
ATOM 1910 C C . PHE C 1 50 ? 9.031 -28.740 23.132 1.00 53.59 744 PHE C C 1
ATOM 1911 O O . PHE C 1 50 ? 8.038 -29.276 22.623 1.00 57.54 744 PHE C O 1
ATOM 1919 N N . CYS C 1 51 ? 8.977 -27.537 23.711 1.00 50.28 745 CYS C N 1
ATOM 1920 C CA . CYS C 1 51 ? 7.718 -26.805 23.769 1.00 52.22 745 CYS C CA 1
ATOM 1921 C C . CYS C 1 51 ? 7.332 -26.262 22.400 1.00 59.48 745 CYS C C 1
ATOM 1922 O O . CYS C 1 51 ? 6.152 -26.289 22.026 1.00 66.90 745 CYS C O 1
ATOM 1925 N N . ARG C 1 52 ? 8.309 -25.766 21.636 1.00 55.04 746 ARG C N 1
ATOM 1926 C CA . ARG C 1 52 ? 8.003 -25.290 20.293 1.00 47.43 746 ARG C CA 1
ATOM 1927 C C . ARG C 1 52 ? 7.564 -26.439 19.396 1.00 51.04 746 ARG C C 1
ATOM 1928 O O . ARG C 1 52 ? 6.668 -26.267 18.558 1.00 56.87 746 ARG C O 1
ATOM 1936 N N . ILE C 1 53 ? 8.151 -27.623 19.590 1.00 56.12 747 ILE C N 1
ATOM 1937 C CA . ILE C 1 53 ? 7.691 -28.801 18.863 1.00 60.74 747 ILE C CA 1
ATOM 1938 C C . ILE C 1 53 ? 6.263 -29.146 19.255 1.00 64.93 747 ILE C C 1
ATOM 1939 O O . ILE C 1 53 ? 5.450 -29.510 18.402 1.00 67.58 747 ILE C O 1
ATOM 1944 N N . LYS C 1 54 ? 5.938 -29.079 20.547 1.00 66.46 748 LYS C N 1
ATOM 1945 C CA . LYS C 1 54 ? 4.562 -29.375 20.943 1.00 68.31 748 LYS C CA 1
ATOM 1946 C C . LYS C 1 54 ? 3.583 -28.380 20.319 1.00 67.28 748 LYS C C 1
ATOM 1947 O O . LYS C 1 54 ? 2.513 -28.771 19.828 1.00 66.16 748 LYS C O 1
ATOM 1953 N N . THR C 1 55 ? 3.942 -27.091 20.315 1.00 67.51 749 THR C N 1
ATOM 1954 C CA . THR C 1 55 ? 3.101 -26.068 19.693 1.00 70.51 749 THR C CA 1
ATOM 1955 C C . THR C 1 55 ? 2.875 -26.350 18.212 1.00 72.07 749 THR C C 1
ATOM 1956 O O . THR C 1 55 ? 1.736 -26.310 17.728 1.00 76.31 749 THR C O 1
ATOM 1960 N N . ILE C 1 56 ? 3.948 -26.644 17.473 1.00 70.59 750 ILE C N 1
ATOM 1961 C CA . ILE C 1 56 ? 3.801 -26.936 16.048 1.00 69.62 750 ILE C CA 1
ATOM 1962 C C . ILE C 1 56 ? 2.971 -28.198 15.856 1.00 71.59 750 ILE C C 1
ATOM 1963 O O . ILE C 1 56 ? 2.056 -28.247 15.026 1.00 70.10 750 ILE C O 1
ATOM 1968 N N . GLN C 1 57 ? 3.285 -29.235 16.629 1.00 79.55 751 GLN C N 1
ATOM 1969 C CA . GLN C 1 57 ? 2.631 -30.530 16.495 1.00 87.63 751 GLN C CA 1
ATOM 1970 C C . GLN C 1 57 ? 1.123 -30.393 16.655 1.00 101.05 751 GLN C C 1
ATOM 1971 O O . GLN C 1 57 ? 0.351 -30.968 15.879 1.00 100.93 751 GLN C O 1
ATOM 1977 N N . GLU C 1 58 ? 0.680 -29.641 17.668 1.00 118.39 752 GLU C N 1
ATOM 1978 C CA . GLU C 1 58 ? -0.757 -29.468 17.846 1.00 124.02 752 GLU C CA 1
ATOM 1979 C C . GLU C 1 58 ? -1.336 -28.524 16.798 1.00 118.56 752 GLU C C 1
ATOM 1980 O O . GLU C 1 58 ? -2.481 -28.705 16.369 1.00 118.74 752 GLU C O 1
ATOM 1986 N N . ARG C 1 59 ? -0.565 -27.521 16.366 1.00 112.03 753 ARG C N 1
ATOM 1987 C CA . ARG C 1 59 ? -1.068 -26.613 15.339 1.00 107.75 753 ARG C CA 1
ATOM 1988 C C . ARG C 1 59 ? -1.075 -27.271 13.963 1.00 106.18 753 ARG C C 1
ATOM 1989 O O . ARG C 1 59 ? -1.973 -27.013 13.152 1.00 104.41 753 ARG C O 1
ATOM 1997 N N . SER C 1 60 ? -0.090 -28.119 13.681 1.00 108.87 754 SER C N 1
ATOM 1998 C CA . SER C 1 60 ? 0.002 -28.781 12.381 1.00 112.91 754 SER C CA 1
ATOM 1999 C C . SER C 1 60 ? -1.163 -29.741 12.160 1.00 116.80 754 SER C C 1
ATOM 2000 O O . SER C 1 60 ? -1.792 -30.201 13.114 1.00 118.72 754 SER C O 1
ATOM 2003 N N . SER C 1 65 ? -2.703 -38.281 8.287 1.00 115.46 759 SER C N 1
ATOM 2004 C CA . SER C 1 65 ? -3.063 -39.691 8.393 1.00 115.03 759 SER C CA 1
ATOM 2005 C C . SER C 1 65 ? -2.065 -40.580 7.654 1.00 112.14 759 SER C C 1
ATOM 2006 O O . SER C 1 65 ? -2.355 -41.737 7.343 1.00 110.91 759 SER C O 1
ATOM 2009 N N . GLY C 1 66 ? -0.892 -40.018 7.374 1.00 108.84 760 GLY C N 1
ATOM 2010 C CA . GLY C 1 66 ? 0.231 -40.751 6.825 1.00 106.33 760 GLY C CA 1
ATOM 2011 C C . GLY C 1 66 ? 0.853 -40.062 5.629 1.00 103.70 760 GLY C C 1
ATOM 2012 O O . GLY C 1 66 ? 0.154 -39.647 4.699 1.00 104.18 760 GLY C O 1
ATOM 2013 N N . HIS C 1 67 ? 2.175 -39.944 5.645 1.00 100.78 761 HIS C N 1
ATOM 2014 C CA . HIS C 1 67 ? 2.931 -39.272 4.600 1.00 97.51 761 HIS C CA 1
ATOM 2015 C C . HIS C 1 67 ? 3.870 -40.252 3.909 1.00 94.91 761 HIS C C 1
ATOM 2016 O O . HIS C 1 67 ? 4.109 -41.367 4.379 1.00 97.94 761 HIS C O 1
ATOM 2023 N N . GLN C 1 68 ? 4.417 -39.800 2.787 1.00 87.30 762 GLN C N 1
ATOM 2024 C CA . GLN C 1 68 ? 5.443 -40.521 2.050 1.00 81.40 762 GLN C CA 1
ATOM 2025 C C . GLN C 1 68 ? 6.802 -39.874 2.282 1.00 71.60 762 GLN C C 1
ATOM 2026 O O . GLN C 1 68 ? 6.911 -38.646 2.361 1.00 70.59 762 GLN C O 1
ATOM 2032 N N . GLU C 1 69 ? 7.835 -40.712 2.404 1.00 63.14 763 GLU C N 1
ATOM 2033 C CA . GLU C 1 69 ? 9.189 -40.198 2.590 1.00 61.76 763 GLU C CA 1
ATOM 2034 C C . GLU C 1 69 ? 9.606 -39.296 1.434 1.00 66.98 763 GLU C C 1
ATOM 2035 O O . GLU C 1 69 ? 10.333 -38.318 1.636 1.00 69.37 763 GLU C O 1
ATOM 2041 N N . SER C 1 70 ? 9.189 -39.631 0.210 1.00 67.67 764 SER C N 1
ATOM 2042 C CA . SER C 1 70 ? 9.511 -38.797 -0.946 1.00 62.28 764 SER C CA 1
ATOM 2043 C C . SER C 1 70 ? 8.974 -37.381 -0.774 1.00 58.59 764 SER C C 1
ATOM 2044 O O . SER C 1 70 ? 9.698 -36.399 -0.981 1.00 56.42 764 SER C O 1
ATOM 2047 N N . GLU C 1 71 ? 7.703 -37.256 -0.391 1.00 57.07 765 GLU C N 1
ATOM 2048 C CA . GLU C 1 71 ? 7.107 -35.932 -0.255 1.00 59.71 765 GLU C CA 1
ATOM 2049 C C . GLU C 1 71 ? 7.738 -35.170 0.906 1.00 67.70 765 GLU C C 1
ATOM 2050 O O . GLU C 1 71 ? 7.989 -33.963 0.800 1.00 72.50 765 GLU C O 1
ATOM 2056 N N . VAL C 1 72 ? 7.989 -35.859 2.024 1.00 61.64 766 VAL C N 1
ATOM 2057 C CA . VAL C 1 72 ? 8.650 -35.232 3.168 1.00 54.95 766 VAL C CA 1
ATOM 2058 C C . VAL C 1 72 ? 10.022 -34.696 2.770 1.00 51.54 766 VAL C C 1
ATOM 2059 O O . VAL C 1 72 ? 10.352 -33.531 3.021 1.00 42.49 766 VAL C O 1
ATOM 2063 N N . LEU C 1 73 ? 10.849 -35.549 2.159 1.00 59.82 767 LEU C N 1
ATOM 2064 C CA . LEU C 1 73 ? 12.190 -35.141 1.748 1.00 62.44 767 LEU C CA 1
ATOM 2065 C C . LEU C 1 73 ? 12.159 -34.026 0.710 1.00 68.28 767 LEU C C 1
ATOM 2066 O O . LEU C 1 73 ? 13.067 -33.188 0.678 1.00 72.60 767 LEU C O 1
ATOM 2071 N N . MET C 1 74 ? 11.142 -34.004 -0.156 1.00 69.26 768 MET C N 1
ATOM 2072 C CA . MET C 1 74 ? 11.026 -32.951 -1.160 1.00 74.56 768 MET C CA 1
ATOM 2073 C C . MET C 1 74 ? 10.700 -31.587 -0.563 1.00 72.94 768 MET C C 1
ATOM 2074 O O . MET C 1 74 ? 10.797 -30.584 -1.279 1.00 79.01 768 MET C O 1
ATOM 2079 N N . ARG C 1 75 ? 10.316 -31.521 0.710 1.00 66.98 769 ARG C N 1
ATOM 2080 C CA . ARG C 1 75 ? 9.880 -30.259 1.293 1.00 60.26 769 ARG C CA 1
ATOM 2081 C C . ARG C 1 75 ? 11.067 -29.326 1.494 1.00 55.54 769 ARG C C 1
ATOM 2082 O O . ARG C 1 75 ? 12.149 -29.751 1.905 1.00 53.37 769 ARG C O 1
ATOM 2090 N N . GLN C 1 76 ? 10.856 -28.044 1.206 1.00 54.46 770 GLN C N 1
ATOM 2091 C CA . GLN C 1 76 ? 11.889 -27.050 1.447 1.00 56.60 770 GLN C CA 1
ATOM 2092 C C . GLN C 1 76 ? 11.997 -26.741 2.941 1.00 57.62 770 GLN C C 1
ATOM 2093 O O . GLN C 1 76 ? 11.088 -27.014 3.732 1.00 45.63 770 GLN C O 1
ATOM 2099 N N . MET C 1 77 ? 13.132 -26.152 3.322 1.00 61.92 771 MET C N 1
ATOM 2100 C CA . MET C 1 77 ? 13.449 -25.911 4.728 1.00 66.49 771 MET C CA 1
ATOM 2101 C C . MET C 1 77 ? 12.753 -24.653 5.256 1.00 77.29 771 MET C C 1
ATOM 2102 O O . MET C 1 77 ? 13.377 -23.667 5.647 1.00 74.81 771 MET C O 1
ATOM 2107 N N . GLN C 1 78 ? 11.427 -24.706 5.256 1.00 94.08 772 GLN C N 1
ATOM 2108 C CA . GLN C 1 78 ? 10.639 -23.653 5.871 1.00 96.65 772 GLN C CA 1
ATOM 2109 C C . GLN C 1 78 ? 10.665 -23.825 7.389 1.00 94.33 772 GLN C C 1
ATOM 2110 O O . GLN C 1 78 ? 10.987 -24.907 7.887 1.00 99.10 772 GLN C O 1
ATOM 2116 N N . PRO C 1 79 ? 10.347 -22.763 8.149 1.00 78.85 773 PRO C N 1
ATOM 2117 C CA . PRO C 1 79 ? 10.565 -22.803 9.611 1.00 74.04 773 PRO C CA 1
ATOM 2118 C C . PRO C 1 79 ? 10.073 -24.060 10.315 1.00 63.47 773 PRO C C 1
ATOM 2119 O O . PRO C 1 79 ? 10.731 -24.523 11.255 1.00 62.26 773 PRO C O 1
ATOM 2123 N N . GLU C 1 80 ? 8.947 -24.635 9.889 1.00 58.98 774 GLU C N 1
ATOM 2124 C CA . GLU C 1 80 ? 8.499 -25.891 10.481 1.00 62.65 774 GLU C CA 1
ATOM 2125 C C . GLU C 1 80 ? 9.519 -26.999 10.248 1.00 66.35 774 GLU C C 1
ATOM 2126 O O . GLU C 1 80 ? 10.057 -27.573 11.200 1.00 69.66 774 GLU C O 1
ATOM 2132 N N . GLU C 1 81 ? 9.780 -27.327 8.979 1.00 65.16 775 GLU C N 1
ATOM 2133 C CA . GLU C 1 81 ? 10.775 -28.346 8.650 1.00 61.71 775 GLU C CA 1
ATOM 2134 C C . GLU C 1 81 ? 12.126 -28.056 9.296 1.00 54.92 775 GLU C C 1
ATOM 2135 O O . GLU C 1 81 ? 12.811 -28.975 9.758 1.00 54.45 775 GLU C O 1
ATOM 2141 N N . GLN C 1 82 ? 12.523 -26.783 9.345 1.00 49.02 776 GLN C N 1
ATOM 2142 C CA . GLN C 1 82 ? 13.777 -26.431 10.004 1.00 47.59 776 GLN C CA 1
ATOM 2143 C C . GLN C 1 82 ? 13.749 -26.825 11.474 1.00 51.69 776 GLN C C 1
ATOM 2144 O O . GLN C 1 82 ? 14.709 -27.417 11.989 1.00 51.96 776 GLN C O 1
ATOM 2150 N N . LEU C 1 83 ? 12.634 -26.549 12.152 1.00 56.59 777 LEU C N 1
ATOM 2151 C CA . LEU C 1 83 ? 12.563 -26.824 13.580 1.00 57.21 777 LEU C CA 1
ATOM 2152 C C . LEU C 1 83 ? 12.448 -28.318 13.847 1.00 54.34 777 LEU C C 1
ATOM 2153 O O . LEU C 1 83 ? 13.011 -28.820 14.829 1.00 56.74 777 LEU C O 1
ATOM 2158 N N . LYS C 1 84 ? 11.759 -29.042 12.963 1.00 45.04 778 LYS C N 1
ATOM 2159 C CA . LYS C 1 84 ? 11.658 -30.491 13.081 1.00 45.61 778 LYS C CA 1
ATOM 2160 C C . LYS C 1 84 ? 13.018 -31.149 12.902 1.00 51.70 778 LYS C C 1
ATOM 2161 O O . LYS C 1 84 ? 13.389 -32.040 13.671 1.00 52.89 778 LYS C O 1
ATOM 2167 N N . CYS C 1 85 ? 13.757 -30.754 11.863 1.00 52.52 779 CYS C N 1
ATOM 2168 C CA . CYS C 1 85 ? 15.098 -31.295 11.658 1.00 48.81 779 CYS C CA 1
ATOM 2169 C C . CYS C 1 85 ? 16.013 -30.983 12.839 1.00 47.35 779 CYS C C 1
ATOM 2170 O O . CYS C 1 85 ? 16.728 -31.867 13.328 1.00 45.63 779 CYS C O 1
ATOM 2173 N N . GLU C 1 86 ? 16.021 -29.726 13.304 1.00 45.57 780 GLU C N 1
ATOM 2174 C CA . GLU C 1 86 ? 16.802 -29.400 14.499 1.00 46.49 780 GLU C CA 1
ATOM 2175 C C . GLU C 1 86 ? 16.415 -30.279 15.687 1.00 43.06 780 GLU C C 1
ATOM 2176 O O . GLU C 1 86 ? 17.282 -30.718 16.456 1.00 37.19 780 GLU C O 1
ATOM 2182 N N . PHE C 1 87 ? 15.123 -30.581 15.832 1.00 40.58 781 PHE C N 1
ATOM 2183 C CA . PHE C 1 87 ? 14.701 -31.422 16.948 1.00 38.54 781 PHE C CA 1
ATOM 2184 C C . PHE C 1 87 ? 15.143 -32.867 16.747 1.00 43.91 781 PHE C C 1
ATOM 2185 O O . PHE C 1 87 ? 15.507 -33.548 17.710 1.00 42.65 781 PHE C O 1
ATOM 2193 N N . LEU C 1 88 ? 15.120 -33.348 15.502 1.00 44.64 782 LEU C N 1
ATOM 2194 C CA . LEU C 1 88 ? 15.594 -34.694 15.191 1.00 40.92 782 LEU C CA 1
ATOM 2195 C C . LEU C 1 88 ? 17.079 -34.841 15.506 1.00 43.19 782 LEU C C 1
ATOM 2196 O O . LEU C 1 88 ? 17.508 -35.830 16.123 1.00 44.21 782 LEU C O 1
ATOM 2201 N N . LEU C 1 89 ? 17.874 -33.840 15.128 1.00 40.14 783 LEU C N 1
ATOM 2202 C CA . LEU C 1 89 ? 19.303 -33.891 15.402 1.00 36.78 783 LEU C CA 1
ATOM 2203 C C . LEU C 1 89 ? 19.570 -33.789 16.898 1.00 36.37 783 LEU C C 1
ATOM 2204 O O . LEU C 1 89 ? 20.471 -34.458 17.421 1.00 38.86 783 LEU C O 1
ATOM 2209 N N . LEU C 1 90 ? 18.774 -32.984 17.610 1.00 33.95 784 LEU C N 1
ATOM 2210 C CA . LEU C 1 90 ? 18.908 -32.924 19.062 1.00 28.88 784 LEU C CA 1
ATOM 2211 C C . LEU C 1 90 ? 18.554 -34.265 19.696 1.00 30.25 784 LEU C C 1
ATOM 2212 O O . LEU C 1 90 ? 19.205 -34.699 20.655 1.00 24.84 784 LEU C O 1
ATOM 2217 N N . LYS C 1 91 ? 17.524 -34.936 19.171 1.00 28.45 785 LYS C N 1
ATOM 2218 C CA . LYS C 1 91 ? 17.154 -36.249 19.687 1.00 24.74 785 LYS C CA 1
ATOM 2219 C C . LYS C 1 91 ? 18.281 -37.244 19.475 1.00 27.80 785 LYS C C 1
ATOM 2220 O O . LYS C 1 91 ? 18.482 -38.143 20.299 1.00 38.78 785 LYS C O 1
ATOM 2226 N N . VAL C 1 92 ? 19.034 -37.091 18.384 1.00 29.92 786 VAL C N 1
ATOM 2227 C CA . VAL C 1 92 ? 20.214 -37.927 18.185 1.00 26.00 786 VAL C CA 1
ATOM 2228 C C . VAL C 1 92 ? 21.281 -37.597 19.222 1.00 25.30 786 VAL C C 1
ATOM 2229 O O . VAL C 1 92 ? 21.879 -38.495 19.825 1.00 26.64 786 VAL C O 1
ATOM 2233 N N . TYR C 1 93 ? 21.539 -36.303 19.442 1.00 25.86 787 TYR C N 1
ATOM 2234 C CA . TYR C 1 93 ? 22.510 -35.901 20.459 1.00 30.57 787 TYR C CA 1
ATOM 2235 C C . TYR C 1 93 ? 22.147 -36.418 21.849 1.00 36.38 787 TYR C C 1
ATOM 2236 O O . TYR C 1 93 ? 23.037 -36.635 22.681 1.00 32.42 787 TYR C O 1
ATOM 2245 N N . CYS C 1 94 ? 20.862 -36.643 22.118 1.00 39.08 788 CYS C N 1
ATOM 2246 C CA . CYS C 1 94 ? 20.429 -37.025 23.457 1.00 34.86 788 CYS C CA 1
ATOM 2247 C C . CYS C 1 94 ? 20.778 -38.463 23.804 1.00 35.20 788 CYS C C 1
ATOM 2248 O O . CYS C 1 94 ? 20.411 -38.931 24.888 1.00 27.72 788 CYS C O 1
ATOM 2251 N N . ASP C 1 95 ? 21.489 -39.160 22.922 1.00 38.48 789 ASP C N 1
ATOM 2252 C CA . ASP C 1 95 ? 21.960 -40.514 23.163 1.00 34.17 789 ASP C CA 1
ATOM 2253 C C . ASP C 1 95 ? 23.474 -40.507 23.315 1.00 37.14 789 ASP C C 1
ATOM 2254 O O . ASP C 1 95 ? 24.175 -39.795 22.585 1.00 38.18 789 ASP C O 1
ATOM 2259 N N . SER C 1 96 ? 23.979 -41.302 24.263 1.00 33.20 790 SER C N 1
ATOM 2260 C CA . SER C 1 96 ? 25.411 -41.286 24.537 1.00 34.17 790 SER C CA 1
ATOM 2261 C C . SER C 1 96 ? 26.218 -41.804 23.353 1.00 35.83 790 SER C C 1
ATOM 2262 O O . SER C 1 96 ? 27.288 -41.258 23.049 1.00 39.18 790 SER C O 1
ATOM 2265 N N . LYS C 1 97 ? 25.686 -42.788 22.621 1.00 35.89 791 LYS C N 1
ATOM 2266 C CA . LYS C 1 97 ? 26.452 -43.393 21.537 1.00 41.77 791 LYS C CA 1
ATOM 2267 C C . LYS C 1 97 ? 26.793 -42.368 20.464 1.00 45.59 791 LYS C C 1
ATOM 2268 O O . LYS C 1 97 ? 27.840 -42.471 19.807 1.00 51.76 791 LYS C O 1
ATOM 2274 N N . SER C 1 98 ? 25.972 -41.323 20.342 1.00 42.94 792 SER C N 1
ATOM 2275 C CA . SER C 1 98 ? 26.183 -40.328 19.303 1.00 44.94 792 SER C CA 1
ATOM 2276 C C . SER C 1 98 ? 27.486 -39.573 19.495 1.00 47.82 792 SER C C 1
ATOM 2277 O O . SER C 1 98 ? 27.978 -38.963 18.538 1.00 55.08 792 SER C O 1
ATOM 2280 N N . SER C 1 99 ? 28.071 -39.620 20.694 1.00 46.89 793 SER C N 1
ATOM 2281 C CA . SER C 1 99 ? 29.346 -38.942 20.884 1.00 49.20 793 SER C CA 1
ATOM 2282 C C . SER C 1 99 ? 30.426 -39.515 19.980 1.00 42.33 793 SER C C 1
ATOM 2283 O O . SER C 1 99 ? 31.385 -38.807 19.653 1.00 38.48 793 SER C O 1
ATOM 2286 N N . PHE C 1 100 ? 30.281 -40.772 19.551 1.00 43.52 794 PHE C N 1
ATOM 2287 C CA . PHE C 1 100 ? 31.266 -41.349 18.643 1.00 45.58 794 PHE C CA 1
ATOM 2288 C C . PHE C 1 100 ? 31.247 -40.667 17.280 1.00 44.96 794 PHE C C 1
ATOM 2289 O O . PHE C 1 100 ? 32.269 -40.647 16.585 1.00 42.55 794 PHE C O 1
ATOM 2297 N N . PHE C 1 101 ? 30.103 -40.118 16.881 1.00 42.96 795 PHE C N 1
ATOM 2298 C CA . PHE C 1 101 ? 29.934 -39.531 15.561 1.00 42.32 795 PHE C CA 1
ATOM 2299 C C . PHE C 1 101 ? 29.922 -38.006 15.586 1.00 45.60 795 PHE C C 1
ATOM 2300 O O . PHE C 1 101 ? 29.564 -37.382 14.582 1.00 44.90 795 PHE C O 1
ATOM 2308 N N . ALA C 1 102 ? 30.307 -37.393 16.707 1.00 48.44 796 ALA C N 1
ATOM 2309 C CA . ALA C 1 102 ? 30.188 -35.946 16.856 1.00 50.21 796 ALA C CA 1
ATOM 2310 C C . ALA C 1 102 ? 31.380 -35.210 16.248 1.00 48.07 796 ALA C C 1
ATOM 2311 O O . ALA C 1 102 ? 31.210 -34.321 15.408 1.00 45.00 796 ALA C O 1
ATOM 2313 N N . SER C 1 103 ? 32.592 -35.552 16.677 1.00 53.08 797 SER C N 1
ATOM 2314 C CA . SER C 1 103 ? 33.783 -34.862 16.210 1.00 57.17 797 SER C CA 1
ATOM 2315 C C . SER C 1 103 ? 34.248 -35.413 14.864 1.00 62.90 797 SER C C 1
ATOM 2316 O O . SER C 1 103 ? 33.856 -36.502 14.434 1.00 63.48 797 SER C O 1
ATOM 2319 N N . GLU C 1 104 ? 35.104 -34.638 14.203 1.00 70.27 798 GLU C N 1
ATOM 2320 C CA . GLU C 1 104 ? 35.685 -35.059 12.934 1.00 74.36 798 GLU C CA 1
ATOM 2321 C C . GLU C 1 104 ? 36.546 -36.302 13.144 1.00 73.38 798 GLU C C 1
ATOM 2322 O O . GLU C 1 104 ? 37.415 -36.305 14.027 1.00 77.65 798 GLU C O 1
ATOM 2328 N N . PRO C 1 105 ? 36.337 -37.375 12.366 1.00 64.39 799 PRO C N 1
ATOM 2329 C CA . PRO C 1 105 ? 37.056 -38.645 12.534 1.00 63.75 799 PRO C CA 1
ATOM 2330 C C . PRO C 1 105 ? 38.564 -38.516 12.329 1.00 62.79 799 PRO C C 1
ATOM 2331 O O . PRO C 1 105 ? 38.991 -37.652 11.566 1.00 63.23 799 PRO C O 1
ATOM 2335 N N . GLY C 1 114 ? 40.131 -42.715 4.297 1.00 94.85 808 GLY C N 1
ATOM 2336 C CA . GLY C 1 114 ? 39.528 -41.526 3.724 1.00 98.42 808 GLY C CA 1
ATOM 2337 C C . GLY C 1 114 ? 38.307 -41.819 2.872 1.00 101.69 808 GLY C C 1
ATOM 2338 O O . GLY C 1 114 ? 38.418 -42.440 1.816 1.00 102.76 808 GLY C O 1
ATOM 2339 N N . PRO C 1 115 ? 37.141 -41.377 3.324 1.00 104.16 809 PRO C N 1
ATOM 2340 C CA . PRO C 1 115 ? 35.906 -41.593 2.566 1.00 105.14 809 PRO C CA 1
ATOM 2341 C C . PRO C 1 115 ? 35.783 -40.565 1.448 1.00 105.65 809 PRO C C 1
ATOM 2342 O O . PRO C 1 115 ? 36.592 -39.649 1.316 1.00 107.74 809 PRO C O 1
ATOM 2346 N N . GLN C 1 116 ? 34.739 -40.731 0.636 1.00 108.82 810 GLN C N 1
ATOM 2347 C CA . GLN C 1 116 ? 34.516 -39.797 -0.461 1.00 112.03 810 GLN C CA 1
ATOM 2348 C C . GLN C 1 116 ? 34.067 -38.445 0.068 1.00 103.40 810 GLN C C 1
ATOM 2349 O O . GLN C 1 116 ? 34.460 -37.397 -0.453 1.00 105.02 810 GLN C O 1
ATOM 2355 N N . LYS C 1 117 ? 33.235 -38.455 1.116 1.00 90.17 811 LYS C N 1
ATOM 2356 C CA . LYS C 1 117 ? 32.789 -37.233 1.778 1.00 75.34 811 LYS C CA 1
ATOM 2357 C C . LYS C 1 117 ? 32.598 -37.555 3.252 1.00 66.65 811 LYS C C 1
ATOM 2358 O O . LYS C 1 117 ? 31.543 -38.075 3.651 1.00 65.40 811 LYS C O 1
ATOM 2364 N N . PRO C 1 118 ? 33.597 -37.282 4.093 1.00 60.85 812 PRO C N 1
ATOM 2365 C CA . PRO C 1 118 ? 33.409 -37.461 5.536 1.00 54.89 812 PRO C CA 1
ATOM 2366 C C . PRO C 1 118 ? 32.312 -36.550 6.067 1.00 47.27 812 PRO C C 1
ATOM 2367 O O . PRO C 1 118 ? 32.013 -35.494 5.506 1.00 46.37 812 PRO C O 1
ATOM 2371 N N . MET C 1 119 ? 31.718 -36.966 7.180 1.00 40.52 813 MET C N 1
ATOM 2372 C CA . MET C 1 119 ? 30.620 -36.210 7.758 1.00 41.45 813 MET C CA 1
ATOM 2373 C C . MET C 1 119 ? 30.464 -36.617 9.215 1.00 49.65 813 MET C C 1
ATOM 2374 O O . MET C 1 119 ? 30.566 -37.800 9.548 1.00 50.50 813 MET C O 1
ATOM 2379 N N . TRP C 1 120 ? 30.224 -35.632 10.074 1.00 53.54 814 TRP C N 1
ATOM 2380 C CA . TRP C 1 120 ? 30.071 -35.876 11.498 1.00 47.83 814 TRP C CA 1
ATOM 2381 C C . TRP C 1 120 ? 28.918 -35.028 12.011 1.00 51.26 814 TRP C C 1
ATOM 2382 O O . TRP C 1 120 ? 28.376 -34.178 11.298 1.00 53.96 814 TRP C O 1
ATOM 2393 N N . LEU C 1 121 ? 28.540 -35.273 13.266 1.00 51.20 815 LEU C N 1
ATOM 2394 C CA . LEU C 1 121 ? 27.323 -34.672 13.799 1.00 43.73 815 LEU C CA 1
ATOM 2395 C C . LEU C 1 121 ? 27.474 -33.163 13.955 1.00 43.87 815 LEU C C 1
ATOM 2396 O O . LEU C 1 121 ? 26.587 -32.401 13.557 1.00 38.78 815 LEU C O 1
ATOM 2401 N N . ASN C 1 122 ? 28.589 -32.713 14.543 1.00 47.15 816 ASN C N 1
ATOM 2402 C CA . ASN C 1 122 ? 28.803 -31.280 14.732 1.00 47.76 816 ASN C CA 1
ATOM 2403 C C . ASN C 1 122 ? 28.782 -30.514 13.415 1.00 54.96 816 ASN C C 1
ATOM 2404 O O . ASN C 1 122 ? 28.361 -29.351 13.387 1.00 61.58 816 ASN C O 1
ATOM 2409 N N . LYS C 1 123 ? 29.222 -31.132 12.316 1.00 50.63 817 LYS C N 1
ATOM 2410 C CA . LYS C 1 123 ? 29.232 -30.410 11.049 1.00 47.36 817 LYS C CA 1
ATOM 2411 C C . LYS C 1 123 ? 27.826 -30.270 10.488 1.00 48.40 817 LYS C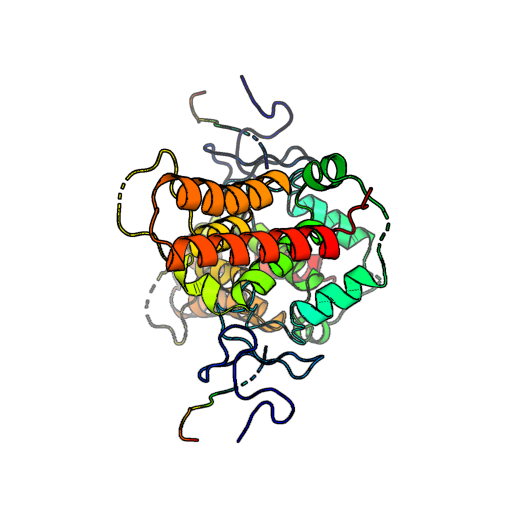 C 1
ATOM 2412 O O . LYS C 1 123 ? 27.511 -29.261 9.846 1.00 50.96 817 LYS C O 1
ATOM 2418 N N . VAL C 1 124 ? 26.960 -31.246 10.766 1.00 46.14 818 VAL C N 1
ATOM 2419 C CA . VAL C 1 124 ? 25.554 -31.122 10.402 1.00 41.94 818 VAL C CA 1
ATOM 2420 C C . VAL C 1 124 ? 24.866 -30.101 11.299 1.00 49.47 818 VAL C C 1
ATOM 2421 O O . VAL C 1 124 ? 23.987 -29.355 10.855 1.00 55.25 818 VAL C O 1
ATOM 2425 N N . LYS C 1 125 ? 25.245 -30.062 12.578 1.00 47.24 819 LYS C N 1
ATOM 2426 C CA . LYS C 1 125 ? 24.778 -29.007 13.470 1.00 50.23 819 LYS C CA 1
ATOM 2427 C C . LYS C 1 125 ? 25.132 -27.627 12.927 1.00 57.71 819 LYS C C 1
ATOM 2428 O O . LYS C 1 125 ? 24.293 -26.719 12.913 1.00 65.33 819 LYS C O 1
ATOM 2434 N N . THR C 1 126 ? 26.378 -27.448 12.478 1.00 54.55 820 THR C N 1
ATOM 2435 C CA . THR C 1 126 ? 26.800 -26.151 11.954 1.00 48.09 820 THR C CA 1
ATOM 2436 C C . THR C 1 126 ? 26.068 -25.814 10.660 1.00 48.16 820 THR C C 1
ATOM 2437 O O . THR C 1 126 ? 25.550 -24.702 10.498 1.00 52.35 820 THR C O 1
ATOM 2441 N N . SER C 1 127 ? 26.010 -26.770 9.728 1.00 50.47 821 SER C N 1
ATOM 2442 C CA . SER C 1 127 ? 25.344 -26.519 8.454 1.00 51.77 821 SER C CA 1
ATOM 2443 C C . SER C 1 127 ? 23.869 -26.202 8.656 1.00 54.82 821 SER C C 1
ATOM 2444 O O . SER C 1 127 ? 23.323 -25.302 8.009 1.00 51.52 821 SER C O 1
ATOM 2447 N N . LEU C 1 128 ? 23.208 -26.931 9.556 1.00 61.57 822 LEU C N 1
ATOM 2448 C CA . LEU C 1 128 ? 21.807 -26.661 9.859 1.00 58.54 822 LEU C CA 1
ATOM 2449 C C . LEU C 1 128 ? 21.638 -25.318 10.557 1.00 60.38 822 LEU C C 1
ATOM 2450 O O . LEU C 1 128 ? 20.636 -24.628 10.334 1.00 53.53 822 LEU C O 1
ATOM 2455 N N . ASN C 1 129 ? 22.611 -24.930 11.387 1.00 69.29 823 ASN C N 1
ATOM 2456 C CA . ASN C 1 129 ? 22.549 -23.643 12.073 1.00 76.84 823 ASN C CA 1
ATOM 2457 C C . ASN C 1 129 ? 22.619 -22.494 11.078 1.00 78.28 823 ASN C C 1
ATOM 2458 O O . ASN C 1 129 ? 21.836 -21.539 11.155 1.00 74.84 823 ASN C O 1
ATOM 2463 N N . GLU C 1 130 ? 23.555 -22.569 10.137 1.00 78.92 824 GLU C N 1
ATOM 2464 C CA . GLU C 1 130 ? 23.687 -21.555 9.103 1.00 76.30 824 GLU C CA 1
ATOM 2465 C C . GLU C 1 130 ? 22.682 -21.743 7.975 1.00 77.05 824 GLU C C 1
ATOM 2466 O O . GLU C 1 130 ? 22.791 -21.065 6.946 1.00 76.08 824 GLU C O 1
ATOM 2472 N N . GLN C 1 131 ? 21.713 -22.641 8.161 1.00 77.74 825 GLN C N 1
ATOM 2473 C CA . GLN C 1 131 ? 20.690 -22.943 7.163 1.00 79.38 825 GLN C CA 1
ATOM 2474 C C . GLN C 1 131 ? 21.320 -23.204 5.799 1.00 81.39 825 GLN C C 1
ATOM 2475 O O . GLN C 1 131 ? 20.914 -22.648 4.776 1.00 84.08 825 GLN C O 1
ATOM 2481 N N . MET C 1 132 ? 22.326 -24.078 5.792 1.00 76.15 826 MET C N 1
ATOM 2482 C CA . MET C 1 132 ? 22.968 -24.498 4.555 1.00 69.16 826 MET C CA 1
ATOM 2483 C C . MET C 1 132 ? 22.169 -25.564 3.825 1.00 56.93 826 MET C C 1
ATOM 2484 O O . MET C 1 132 ? 22.627 -26.060 2.790 1.00 58.04 826 MET C O 1
ATOM 2489 N N . TYR C 1 133 ? 20.993 -25.919 4.333 1.00 53.38 827 TYR C N 1
ATOM 2490 C CA . TYR C 1 133 ? 20.104 -26.877 3.692 1.00 60.13 827 TYR C CA 1
ATOM 2491 C C . TYR C 1 133 ? 18.866 -26.137 3.207 1.00 62.82 827 TYR C C 1
ATOM 2492 O O . TYR C 1 133 ? 18.185 -25.472 3.998 1.00 63.68 827 TYR C O 1
ATOM 2501 N N . THR C 1 134 ? 18.579 -26.249 1.910 1.00 60.62 828 THR C N 1
ATOM 2502 C CA . THR C 1 134 ? 17.391 -25.635 1.335 1.00 61.95 828 THR C CA 1
ATOM 2503 C C . THR C 1 134 ? 16.177 -26.553 1.382 1.00 60.48 828 THR C C 1
ATOM 2504 O O . THR C 1 134 ? 15.043 -26.062 1.348 1.00 62.10 828 THR C O 1
ATOM 2508 N N . ARG C 1 135 ? 16.388 -27.865 1.461 1.00 58.72 829 ARG C N 1
ATOM 2509 C CA . ARG C 1 135 ? 15.315 -28.835 1.606 1.00 61.80 829 ARG C CA 1
ATOM 2510 C C . ARG C 1 135 ? 15.685 -29.832 2.698 1.00 56.64 829 ARG C C 1
ATOM 2511 O O . ARG C 1 135 ? 16.822 -29.870 3.178 1.00 53.63 829 ARG C O 1
ATOM 2519 N N . VAL C 1 136 ? 14.702 -30.645 3.091 1.00 56.29 830 VAL C N 1
ATOM 2520 C CA . VAL C 1 136 ? 14.908 -31.612 4.167 1.00 57.71 830 VAL C CA 1
ATOM 2521 C C . VAL C 1 136 ? 15.895 -32.694 3.739 1.00 58.94 830 VAL C C 1
ATOM 2522 O O . VAL C 1 136 ? 16.691 -33.195 4.550 1.00 55.46 830 VAL C O 1
ATOM 2526 N N . GLU C 1 137 ? 15.853 -33.067 2.455 1.00 61.75 831 GLU C N 1
ATOM 2527 C CA . GLU C 1 137 ? 16.697 -34.138 1.934 1.00 58.89 831 GLU C CA 1
ATOM 2528 C C . GLU C 1 137 ? 18.181 -33.869 2.153 1.00 53.95 831 GLU C C 1
ATOM 2529 O O . GLU C 1 137 ? 18.967 -34.815 2.264 1.00 57.25 831 GLU C O 1
ATOM 2535 N N . GLY C 1 138 ? 18.599 -32.602 2.176 1.00 47.33 832 GLY C N 1
ATOM 2536 C CA . GLY C 1 138 ? 20.003 -32.316 2.433 1.00 48.62 832 GLY C CA 1
ATOM 2537 C C . GLY C 1 138 ? 20.424 -32.739 3.825 1.00 48.45 832 GLY C C 1
ATOM 2538 O O . GLY C 1 138 ? 21.464 -33.386 4.008 1.00 56.97 832 GLY C O 1
ATOM 2539 N N . PHE C 1 139 ? 19.596 -32.424 4.820 1.00 41.39 833 PHE C N 1
ATOM 2540 C CA . PHE C 1 139 ? 19.929 -32.769 6.195 1.00 42.97 833 PHE C CA 1
ATOM 2541 C C . PHE C 1 139 ? 19.841 -34.274 6.401 1.00 37.27 833 PHE C C 1
ATOM 2542 O O . PHE C 1 139 ? 20.793 -34.906 6.883 1.00 33.22 833 PHE C O 1
ATOM 2550 N N . VAL C 1 140 ? 18.726 -34.877 5.973 1.00 36.69 834 VAL C N 1
ATOM 2551 C CA . VAL C 1 140 ? 18.583 -36.326 6.100 1.00 40.54 834 VAL C CA 1
ATOM 2552 C C . VAL C 1 140 ? 19.694 -37.043 5.346 1.00 45.54 834 VAL C C 1
ATOM 2553 O O . VAL C 1 140 ? 20.138 -38.127 5.752 1.00 50.26 834 VAL C O 1
ATOM 2557 N N . GLN C 1 141 ? 20.214 -36.420 4.287 1.00 44.85 835 GLN C N 1
ATOM 2558 C CA . GLN C 1 141 ? 21.225 -37.069 3.464 1.00 47.04 835 GLN C CA 1
ATOM 2559 C C . GLN C 1 141 ? 22.611 -36.971 4.084 1.00 43.27 835 GLN C C 1
ATOM 2560 O O . GLN C 1 141 ? 23.412 -37.904 3.946 1.00 44.00 835 GLN C O 1
ATOM 2566 N N . ASP C 1 142 ? 22.901 -35.889 4.807 1.00 41.51 836 ASP C N 1
ATOM 2567 C CA . ASP C 1 142 ? 24.178 -35.856 5.512 1.00 44.29 836 ASP C CA 1
ATOM 2568 C C . ASP C 1 142 ? 24.146 -36.773 6.728 1.00 41.01 836 ASP C C 1
ATOM 2569 O O . ASP C 1 142 ? 25.132 -37.484 7.010 1.00 44.18 836 ASP C O 1
ATOM 2574 N N . MET C 1 143 ? 22.986 -36.841 7.389 1.00 34.50 837 MET C N 1
ATOM 2575 C CA . MET C 1 143 ? 22.835 -37.747 8.521 1.00 36.58 837 MET C CA 1
ATOM 2576 C C . MET C 1 143 ? 23.029 -39.190 8.078 1.00 37.34 837 MET C C 1
ATOM 2577 O O . MET C 1 143 ? 23.757 -39.957 8.721 1.00 33.95 837 MET C O 1
ATOM 2582 N N . ARG C 1 144 ? 22.387 -39.577 6.971 1.00 33.73 838 ARG C N 1
ATOM 2583 C CA . ARG C 1 144 ? 22.582 -40.925 6.448 1.00 27.02 838 ARG C CA 1
ATOM 2584 C C . ARG C 1 144 ? 24.000 -41.129 5.930 1.00 27.89 838 ARG C C 1
ATOM 2585 O O . ARG C 1 144 ? 24.512 -42.259 5.951 1.00 31.43 838 ARG C O 1
ATOM 2593 N N . LEU C 1 145 ? 24.663 -40.057 5.489 1.00 26.37 839 LEU C N 1
ATOM 2594 C CA . LEU C 1 145 ? 26.028 -40.219 5.007 1.00 31.64 839 LEU C CA 1
ATOM 2595 C C . LEU C 1 145 ? 26.983 -40.568 6.137 1.00 28.92 839 LEU C C 1
ATOM 2596 O O . LEU C 1 145 ? 27.961 -41.298 5.909 1.00 27.43 839 LEU C O 1
ATOM 2601 N N . ILE C 1 146 ? 26.660 -40.160 7.368 1.00 37.77 840 ILE C N 1
ATOM 2602 C CA . ILE C 1 146 ? 27.477 -40.577 8.509 1.00 41.38 840 ILE C CA 1
ATOM 2603 C C . ILE C 1 146 ? 27.472 -42.100 8.635 1.00 48.94 840 ILE C C 1
ATOM 2604 O O . ILE C 1 146 ? 28.529 -42.742 8.731 1.00 47.00 840 ILE C O 1
ATOM 2609 N N . PHE C 1 147 ? 26.283 -42.703 8.576 1.00 49.85 841 PHE C N 1
ATOM 2610 C CA . PHE C 1 147 ? 26.178 -44.147 8.746 1.00 45.18 841 PHE C CA 1
ATOM 2611 C C . PHE C 1 147 ? 26.737 -44.896 7.543 1.00 47.97 841 PHE C C 1
ATOM 2612 O O . PHE C 1 147 ? 27.355 -45.956 7.704 1.00 51.33 841 PHE C O 1
ATOM 2620 N N . HIS C 1 148 ? 26.531 -44.372 6.330 1.00 47.39 842 HIS C N 1
ATOM 2621 C CA . HIS C 1 148 ? 27.170 -44.973 5.161 1.00 43.92 842 HIS C CA 1
ATOM 2622 C C . HIS C 1 148 ? 28.679 -45.078 5.358 1.00 43.77 842 HIS C C 1
ATOM 2623 O O . HIS C 1 148 ? 29.265 -46.162 5.215 1.00 48.22 842 HIS C O 1
ATOM 2630 N N . ASN C 1 149 ? 29.326 -43.968 5.734 1.00 43.51 843 ASN C N 1
ATOM 2631 C CA . ASN C 1 149 ? 30.780 -44.022 5.866 1.00 42.63 843 ASN C CA 1
ATOM 2632 C C . ASN C 1 149 ? 31.207 -44.902 7.033 1.00 42.44 843 ASN C C 1
ATOM 2633 O O . ASN C 1 149 ? 32.255 -45.564 6.958 1.00 39.03 843 ASN C O 1
ATOM 2638 N N . HIS C 1 150 ? 30.397 -44.965 8.093 1.00 42.58 844 HIS C N 1
ATOM 2639 C CA . HIS C 1 150 ? 30.740 -45.852 9.198 1.00 47.21 844 HIS C CA 1
ATOM 2640 C C . HIS C 1 150 ? 30.721 -47.308 8.750 1.00 53.32 844 HIS C C 1
ATOM 2641 O O . HIS C 1 150 ? 31.654 -48.067 9.036 1.00 57.68 844 HIS C O 1
ATOM 2648 N N . LYS C 1 151 ? 29.667 -47.717 8.038 1.00 49.25 845 LYS C N 1
ATOM 2649 C CA . LYS C 1 151 ? 29.647 -49.053 7.453 1.00 41.07 845 LYS C CA 1
ATOM 2650 C C . LYS C 1 151 ? 30.717 -49.237 6.390 1.00 48.79 845 LYS C C 1
ATOM 2651 O O . LYS C 1 151 ? 30.971 -50.374 5.976 1.00 47.41 845 LYS C O 1
ATOM 2657 N N . GLU C 1 152 ? 31.351 -48.156 5.943 1.00 63.24 846 GLU C N 1
ATOM 2658 C CA . GLU C 1 152 ? 32.373 -48.289 4.915 1.00 72.60 846 GLU C CA 1
ATOM 2659 C C . GLU C 1 152 ? 33.765 -48.520 5.491 1.00 82.10 846 GLU C C 1
ATOM 2660 O O . GLU C 1 152 ? 34.531 -49.312 4.933 1.00 84.31 846 GLU C O 1
ATOM 2666 N N . PHE C 1 153 ? 34.127 -47.858 6.597 1.00 95.99 847 PHE C N 1
ATOM 2667 C CA . PHE C 1 153 ? 35.510 -47.941 7.057 1.00 105.08 847 PHE C CA 1
ATOM 2668 C C . PHE C 1 153 ? 35.749 -48.763 8.319 1.00 105.81 847 PHE C C 1
ATOM 2669 O O . PHE C 1 153 ? 36.865 -49.259 8.496 1.00 107.49 847 PHE C O 1
ATOM 2677 N N . TYR C 1 154 ? 34.763 -48.924 9.195 1.00 104.25 848 TYR C N 1
ATOM 2678 C CA . TYR C 1 154 ? 34.964 -49.643 10.449 1.00 102.77 848 TYR C CA 1
ATOM 2679 C C . TYR C 1 154 ? 34.153 -50.931 10.475 1.00 100.57 848 TYR C C 1
ATOM 2680 O O . TYR C 1 154 ? 32.953 -50.924 10.184 1.00 100.40 848 TYR C O 1
ATOM 2689 N N . ARG C 1 155 ? 34.822 -52.035 10.824 1.00 99.35 849 ARG C N 1
ATOM 2690 C CA . ARG C 1 155 ? 34.195 -53.348 10.893 1.00 98.60 849 ARG C CA 1
ATOM 2691 C C . ARG C 1 155 ? 34.448 -54.044 12.226 1.00 97.35 849 ARG C C 1
ATOM 2692 O O . ARG C 1 155 ? 34.182 -55.246 12.345 1.00 99.28 849 ARG C O 1
ATOM 2700 N N . GLU C 1 156 ? 34.960 -53.327 13.224 1.00 91.67 850 GLU C N 1
ATOM 2701 C CA . GLU C 1 156 ? 35.104 -53.883 14.561 1.00 86.88 850 GLU C CA 1
ATOM 2702 C C . GLU C 1 156 ? 33.721 -54.014 15.191 1.00 83.92 850 GLU C C 1
ATOM 2703 O O . GLU C 1 156 ? 32.874 -53.128 15.048 1.00 82.93 850 GLU C O 1
ATOM 2709 N N . ASP C 1 157 ? 33.494 -55.123 15.903 1.00 83.66 851 ASP C N 1
ATOM 2710 C CA . ASP C 1 157 ? 32.124 -55.534 16.212 1.00 86.09 851 ASP C CA 1
ATOM 2711 C C . ASP C 1 157 ? 31.421 -54.543 17.134 1.00 85.81 851 ASP C C 1
ATOM 2712 O O . ASP C 1 157 ? 30.247 -54.208 16.914 1.00 88.73 851 ASP C O 1
ATOM 2717 N N . LYS C 1 158 ? 32.138 -54.009 18.124 1.00 83.85 852 LYS C N 1
ATOM 2718 C CA . LYS C 1 158 ? 31.511 -53.112 19.089 1.00 80.89 852 LYS C CA 1
ATOM 2719 C C . LYS C 1 158 ? 31.052 -51.822 18.419 1.00 71.43 852 LYS C C 1
ATOM 2720 O O . LYS C 1 158 ? 29.877 -51.445 18.507 1.00 69.24 852 LYS C O 1
ATOM 2726 N N . PHE C 1 159 ? 31.963 -51.145 17.719 1.00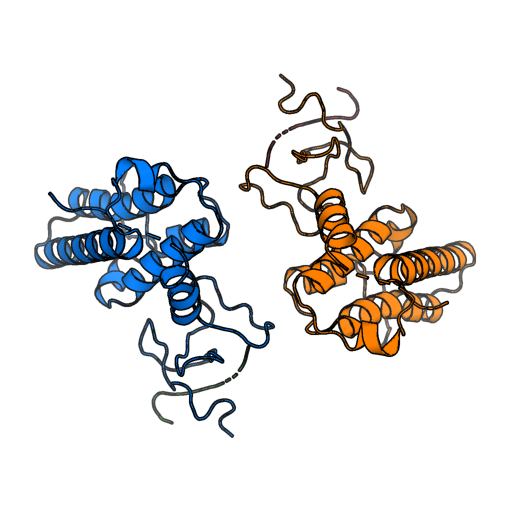 67.62 853 PHE C N 1
ATOM 2727 C CA . PHE C 1 159 ? 31.615 -49.871 17.100 1.00 67.03 853 PHE C CA 1
ATOM 2728 C C . PHE C 1 159 ? 30.689 -50.050 15.900 1.00 58.67 853 PHE C C 1
ATOM 2729 O O . PHE C 1 159 ? 29.904 -49.144 15.588 1.00 56.23 853 PHE C O 1
ATOM 2737 N N . THR C 1 160 ? 30.750 -51.203 15.226 1.00 51.20 854 THR C N 1
ATOM 2738 C CA . THR C 1 160 ? 29.808 -51.472 14.144 1.00 43.68 854 THR C CA 1
ATOM 2739 C C . THR C 1 160 ? 28.388 -51.563 14.686 1.00 42.51 854 THR C C 1
ATOM 2740 O O . THR C 1 160 ? 27.466 -50.910 14.169 1.00 38.53 854 THR C O 1
ATOM 2744 N N . ARG C 1 161 ? 28.191 -52.376 15.730 1.00 45.76 855 ARG C N 1
ATOM 2745 C CA . ARG C 1 161 ? 26.905 -52.378 16.420 1.00 43.51 855 ARG C CA 1
ATOM 2746 C C . ARG C 1 161 ? 26.522 -50.973 16.875 1.00 45.43 855 ARG C C 1
ATOM 2747 O O . ARG C 1 161 ? 25.345 -50.589 16.811 1.00 46.80 855 ARG C O 1
ATOM 2755 N N . LEU C 1 162 ? 27.507 -50.182 17.315 1.00 43.80 856 LEU C N 1
ATOM 2756 C CA . LEU C 1 162 ? 27.218 -48.820 17.754 1.00 45.98 856 LEU C CA 1
ATOM 2757 C C . LEU C 1 162 ? 26.596 -47.999 16.631 1.00 45.37 856 LEU C C 1
ATOM 2758 O O . LEU C 1 162 ? 25.569 -47.334 16.829 1.00 46.60 856 LEU C O 1
ATOM 2763 N N . GLY C 1 163 ? 27.165 -48.086 15.426 1.00 41.36 857 GLY C N 1
ATOM 2764 C CA . GLY C 1 163 ? 26.635 -47.312 14.317 1.00 33.67 857 GLY C CA 1
ATOM 2765 C C . GLY C 1 163 ? 25.303 -47.832 13.821 1.00 33.45 857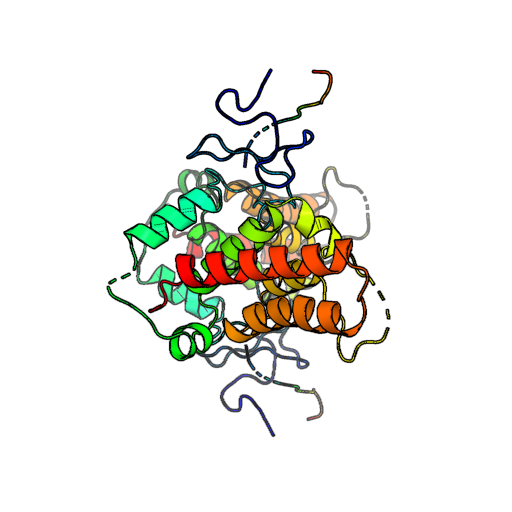 GLY C C 1
ATOM 2766 O O . GLY C 1 163 ? 24.461 -47.055 13.354 1.00 40.07 857 GLY C O 1
ATOM 2767 N N . ILE C 1 164 ? 25.080 -49.143 13.933 1.00 32.56 858 ILE C N 1
ATOM 2768 C CA . ILE C 1 164 ? 23.763 -49.695 13.627 1.00 37.44 858 ILE C CA 1
ATOM 2769 C C . ILE C 1 164 ? 22.714 -49.101 14.562 1.00 42.39 858 ILE C C 1
ATOM 2770 O O . ILE C 1 164 ? 21.626 -48.690 14.132 1.00 40.16 858 ILE C O 1
ATOM 2775 N N . GLN C 1 165 ? 23.033 -49.040 15.859 1.00 48.03 859 GLN C N 1
ATOM 2776 C CA . GLN C 1 165 ? 22.074 -48.527 16.835 1.00 46.44 859 GLN C CA 1
ATOM 2777 C C . GLN C 1 165 ? 21.796 -47.041 16.630 1.00 39.10 859 GLN C C 1
ATOM 2778 O O . GLN C 1 165 ? 20.636 -46.609 16.681 1.00 32.25 859 GLN C O 1
ATOM 2784 N N . VAL C 1 166 ? 22.836 -46.237 16.392 1.00 40.79 860 VAL C N 1
ATOM 2785 C CA . VAL C 1 166 ? 22.591 -44.811 16.178 1.00 46.90 860 VAL C CA 1
ATOM 2786 C C . VAL C 1 166 ? 21.803 -44.590 14.891 1.00 51.17 860 VAL C C 1
ATOM 2787 O O . VAL C 1 166 ? 20.912 -43.730 14.831 1.00 54.82 860 VAL C O 1
ATOM 2791 N N . GLN C 1 167 ? 22.078 -45.391 13.858 1.00 49.61 861 GLN C N 1
ATOM 2792 C CA . GLN C 1 167 ? 21.301 -45.293 12.627 1.00 46.44 861 GLN C CA 1
ATOM 2793 C C . GLN C 1 167 ? 19.824 -45.564 12.892 1.00 46.83 861 GLN C C 1
ATOM 2794 O O . GLN C 1 167 ? 18.952 -44.786 12.481 1.00 45.78 861 GLN C O 1
ATOM 2800 N N . ASP C 1 168 ? 19.523 -46.674 13.576 1.00 54.29 862 ASP C N 1
ATOM 2801 C CA . ASP C 1 168 ? 18.134 -46.973 13.917 1.00 58.17 862 ASP C CA 1
ATOM 2802 C C . ASP C 1 168 ? 17.496 -45.838 14.709 1.00 55.78 862 ASP C C 1
ATOM 2803 O O . ASP C 1 168 ? 16.322 -45.508 14.495 1.00 56.43 862 ASP C O 1
ATOM 2808 N N . ILE C 1 169 ? 18.257 -45.212 15.611 1.00 56.79 863 ILE C N 1
ATOM 2809 C CA . ILE C 1 169 ? 17.708 -44.103 16.391 1.00 56.63 863 ILE C CA 1
ATOM 2810 C C . ILE C 1 169 ? 17.305 -42.954 15.473 1.00 56.91 863 ILE C C 1
ATOM 2811 O O . ILE C 1 169 ? 16.182 -42.429 15.554 1.00 67.81 863 ILE C O 1
ATOM 2816 N N . PHE C 1 170 ? 18.195 -42.586 14.545 1.00 43.63 864 PHE C N 1
ATOM 2817 C CA . PHE C 1 170 ? 17.891 -41.467 13.659 1.00 34.16 864 PHE C CA 1
ATOM 2818 C C . PHE C 1 170 ? 16.698 -41.777 12.769 1.00 34.67 864 PHE C C 1
ATOM 2819 O O . PHE C 1 170 ? 15.827 -40.920 12.575 1.00 30.69 864 PHE C O 1
ATOM 2827 N N . GLU C 1 171 ? 16.612 -43.007 12.257 1.00 33.65 865 GLU C N 1
ATOM 2828 C CA . GLU C 1 171 ? 15.534 -43.312 11.323 1.00 31.74 865 GLU C CA 1
ATOM 2829 C C . GLU C 1 171 ? 14.197 -43.380 12.049 1.00 37.05 865 GLU C C 1
ATOM 2830 O O . GLU C 1 171 ? 13.174 -42.912 11.525 1.00 39.45 865 GLU C O 1
ATOM 2836 N N . LYS C 1 172 ? 14.195 -43.895 13.286 1.00 36.00 866 LYS C N 1
ATOM 2837 C CA . LYS C 1 172 ? 12.946 -43.966 14.039 1.00 37.89 866 LYS C CA 1
ATOM 2838 C C . LYS C 1 172 ? 12.437 -42.576 14.392 1.00 45.49 866 LYS C C 1
ATOM 2839 O O . LYS C 1 172 ? 11.256 -42.266 14.183 1.00 48.69 866 LYS C O 1
ATOM 2845 N N . ASN C 1 173 ? 13.310 -41.721 14.936 1.00 45.59 867 ASN C N 1
ATOM 2846 C CA . ASN C 1 173 ? 12.870 -40.359 15.226 1.00 46.01 867 ASN C CA 1
ATOM 2847 C C . ASN C 1 173 ? 12.502 -39.604 13.953 1.00 47.72 867 ASN C C 1
ATOM 2848 O O . ASN C 1 173 ? 11.627 -38.727 13.980 1.00 42.58 867 ASN C O 1
ATOM 2853 N N . PHE C 1 174 ? 13.126 -39.958 12.825 1.00 53.24 868 PHE C N 1
ATOM 2854 C CA . PHE C 1 174 ? 12.830 -39.288 11.563 1.00 51.34 868 PHE C CA 1
ATOM 2855 C C . PHE C 1 174 ? 11.415 -39.605 11.102 1.00 49.04 868 PHE C C 1
ATOM 2856 O O . PHE C 1 174 ? 10.668 -38.705 10.698 1.00 50.51 868 PHE C O 1
ATOM 2864 N N . ARG C 1 175 ? 11.022 -40.878 11.162 1.00 48.15 869 ARG C N 1
ATOM 2865 C CA . ARG C 1 175 ? 9.674 -41.211 10.716 1.00 52.40 869 ARG C CA 1
ATOM 2866 C C . ARG C 1 175 ? 8.615 -40.843 11.748 1.00 56.68 869 ARG C C 1
ATOM 2867 O O . ARG C 1 175 ? 7.466 -40.581 11.375 1.00 58.31 869 ARG C O 1
ATOM 2875 N N . ASN C 1 176 ? 8.973 -40.801 13.036 1.00 57.78 870 ASN C N 1
ATOM 2876 C CA . ASN C 1 176 ? 7.998 -40.382 14.039 1.00 60.74 870 ASN C CA 1
ATOM 2877 C C . ASN C 1 176 ? 7.716 -38.887 13.957 1.00 56.35 870 ASN C C 1
ATOM 2878 O O . ASN C 1 176 ? 6.555 -38.467 14.047 1.00 57.58 870 ASN C O 1
ATOM 2883 N N . ILE C 1 177 ? 8.755 -38.065 13.789 1.00 49.08 871 ILE C N 1
ATOM 2884 C CA . ILE C 1 177 ? 8.544 -36.622 13.841 1.00 47.63 871 ILE C CA 1
ATOM 2885 C C . ILE C 1 177 ? 7.827 -36.139 12.585 1.00 52.92 871 ILE C C 1
ATOM 2886 O O . ILE C 1 177 ? 6.875 -35.353 12.661 1.00 58.50 871 ILE C O 1
ATOM 2891 N N . PHE C 1 178 ? 8.251 -36.614 11.415 1.00 52.78 872 PHE C N 1
ATOM 2892 C CA . PHE C 1 178 ? 7.631 -36.209 10.159 1.00 49.52 872 PHE C CA 1
ATOM 2893 C C . PHE C 1 178 ? 6.395 -37.026 9.792 1.00 54.00 872 PHE C C 1
ATOM 2894 O O . PHE C 1 178 ? 5.793 -36.750 8.748 1.00 56.29 872 PHE C O 1
ATOM 2902 N N . ALA C 1 179 ? 5.999 -38.006 10.612 1.00 53.89 873 ALA C N 1
ATOM 2903 C CA . ALA C 1 179 ? 4.736 -38.736 10.453 1.00 55.05 873 ALA C CA 1
ATOM 2904 C C . ALA C 1 179 ? 4.656 -39.432 9.089 1.00 54.80 873 ALA C C 1
ATOM 2905 O O . ALA C 1 179 ? 3.873 -39.067 8.211 1.00 49.45 873 ALA C O 1
ATOM 2907 N N . ILE C 1 180 ? 5.493 -40.450 8.937 1.00 61.47 874 ILE C N 1
ATOM 2908 C CA . ILE C 1 180 ? 5.594 -41.189 7.691 1.00 66.40 874 ILE C CA 1
ATOM 2909 C C . ILE C 1 180 ? 4.716 -42.436 7.786 1.00 79.24 874 ILE C C 1
ATOM 2910 O O . ILE C 1 180 ? 4.258 -42.823 8.859 1.00 80.15 874 ILE C O 1
ATOM 2915 N N . GLN C 1 181 ? 4.469 -43.074 6.634 1.00 94.10 875 GLN C N 1
ATOM 2916 C CA . GLN C 1 181 ? 3.345 -43.995 6.471 1.00 102.26 875 GLN C CA 1
ATOM 2917 C C . GLN C 1 181 ? 3.550 -45.335 7.170 1.00 103.49 875 GLN C C 1
ATOM 2918 O O . GLN C 1 181 ? 2.568 -45.944 7.612 1.00 106.22 875 GLN C O 1
ATOM 2924 N N . GLU C 1 182 ? 4.792 -45.811 7.266 1.00 102.02 876 GLU C N 1
ATOM 2925 C CA . GLU C 1 182 ? 5.111 -47.190 7.676 1.00 100.16 876 GLU C CA 1
ATOM 2926 C C . GLU C 1 182 ? 4.599 -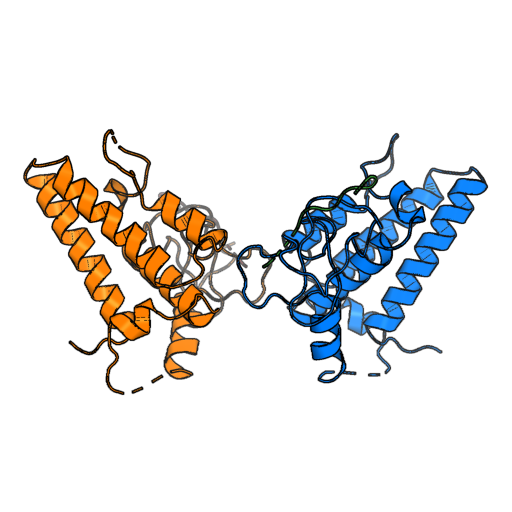48.197 6.646 1.00 94.65 876 GLU C C 1
ATOM 2927 O O . GLU C 1 182 ? 3.393 -48.346 6.446 1.00 90.57 876 GLU C O 1
ATOM 2933 N N . ALA D 2 1 ? 17.046 -15.229 27.904 1.00 51.58 1 ALA F N 1
ATOM 2934 C CA . ALA D 2 1 ? 17.003 -16.568 28.482 1.00 55.73 1 ALA F CA 1
ATOM 2935 C C . ALA D 2 1 ? 17.721 -16.607 29.829 1.00 57.40 1 ALA F C 1
ATOM 2936 O O . ALA D 2 1 ? 18.897 -16.253 29.925 1.00 56.26 1 ALA F O 1
ATOM 2938 N N . ARG D 2 2 ? 17.005 -17.039 30.864 1.00 59.31 2 ARG F N 1
ATOM 2939 C CA . ARG D 2 2 ? 17.559 -17.106 32.214 1.00 62.21 2 ARG F CA 1
ATOM 2940 C C . ARG D 2 2 ? 18.653 -18.169 32.294 1.00 56.91 2 ARG F C 1
ATOM 2941 O O . ARG D 2 2 ? 18.569 -19.210 31.639 1.00 50.37 2 ARG F O 1
ATOM 2960 N N . LYS D 2 4 ? 21.718 -20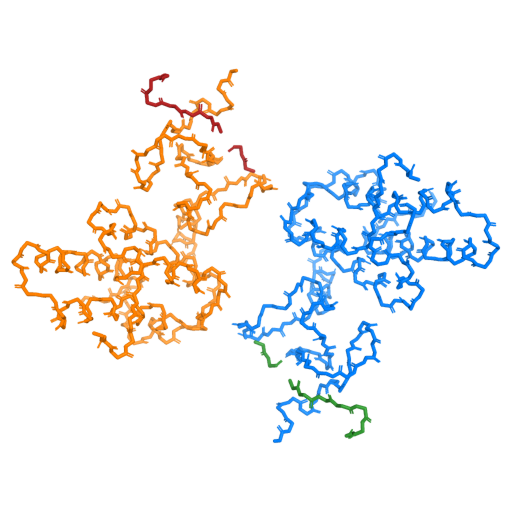.293 34.935 1.00 56.27 4 LYS F N 1
ATOM 2961 C CA . LYS D 2 4 ? 22.147 -20.692 36.269 1.00 53.44 4 LYS F CA 1
ATOM 2962 C C . LYS D 2 4 ? 23.485 -21.411 36.175 1.00 49.40 4 LYS F C 1
ATOM 2963 O O . LYS D 2 4 ? 23.962 -21.705 35.083 1.00 49.50 4 LYS F O 1
ATOM 2969 N N . GLN D 2 5 ? 24.097 -21.687 37.322 1.00 53.56 5 GLN F N 1
ATOM 2970 C CA . GLN D 2 5 ? 25.404 -22.334 37.370 1.00 59.58 5 GLN F CA 1
ATOM 2971 C C . GLN D 2 5 ? 25.322 -23.499 38.346 1.00 57.45 5 GLN F C 1
ATOM 2972 O O . GLN D 2 5 ? 25.194 -23.291 39.557 1.00 56.10 5 GLN F O 1
ATOM 2978 N N . THR D 2 6 ? 25.395 -24.719 37.823 1.00 56.25 6 THR F N 1
ATOM 2979 C CA . THR D 2 6 ? 25.368 -25.925 38.634 1.00 53.60 6 THR F CA 1
ATOM 2980 C C . THR D 2 6 ? 26.705 -26.648 38.534 1.00 52.58 6 THR F C 1
ATOM 2981 O O . THR D 2 6 ? 27.491 -26.426 37.608 1.00 52.64 6 THR F O 1
ATOM 2985 N N . ALA D 2 7 ? 26.951 -27.532 39.498 1.00 53.39 7 ALA F N 1
ATOM 2986 C CA . ALA D 2 7 ? 28.208 -28.260 39.548 1.00 56.52 7 ALA F CA 1
ATOM 2987 C C . ALA D 2 7 ? 27.979 -29.621 40.185 1.00 63.35 7 ALA F C 1
ATOM 2988 O O . ALA D 2 7 ? 27.062 -29.803 40.991 1.00 63.37 7 ALA F O 1
ATOM 2990 N N . ARG D 2 8 ? 28.831 -30.576 39.802 1.00 68.66 8 ARG F N 1
ATOM 2991 C CA . ARG D 2 8 ? 28.745 -31.932 40.336 1.00 71.44 8 ARG F CA 1
ATOM 2992 C C . ARG D 2 8 ? 28.839 -31.942 41.859 1.00 71.40 8 ARG F C 1
ATOM 2993 O O . ARG D 2 8 ? 28.149 -32.723 42.524 1.00 65.74 8 ARG F O 1
ATOM 3001 N N . LYS D 2 9 ? 29.717 -31.122 42.427 1.00 75.29 9 LYS F N 1
ATOM 3002 C CA . LYS D 2 9 ? 29.813 -30.968 43.877 1.00 78.50 9 LYS F CA 1
ATOM 3003 C C . LYS D 2 9 ? 29.219 -29.622 44.287 1.00 81.85 9 LYS F C 1
ATOM 3004 O O . LYS D 2 9 ? 29.928 -28.690 44.673 1.00 83.71 9 LYS F O 1
ATOM 3010 N N . SER D 2 10 ? 27.895 -29.532 44.201 1.00 84.33 10 SER F N 1
ATOM 3011 C CA . SER D 2 10 ? 27.170 -28.321 44.582 1.00 87.84 10 SER F CA 1
ATOM 3012 C C . SER D 2 10 ? 25.682 -28.606 44.762 1.00 90.83 10 SER F C 1
ATOM 3013 O O . SER D 2 10 ? 25.075 -29.323 43.965 1.00 91.75 10 SER F O 1
#